Protein AF-A0A0L8HWZ7-F1 (afdb_monomer_lite)

Foldseek 3Di:
DDDDDDPPPPPPPPDDPDPDDPPCVVVVVVLVVVLVVVLVVVLVVLLVVVVCVLVVVPPDDDPVVVVVLVVQLVCLQVDQPDVLCNQWAWDDLVRQLQLQLVVQVVVQQQVQLVVCCVPVVDPPSGRDWDPVSSNLRSSLLVSLLSLCSNPVVRDDLQVSLVSQLVSNQVSQQSVQVSCVVVVRRGFAQVVDPCDDVRRDHPVCSVVSSVVSSCSSVPVSVVSRVDTDGDDDDPVNSVPPD

Sequence (241 aa):
MNTLLPTRNKFIYASSVKILCPGDDEVVEGVFGIVLFFEAFLMQVVVEMLEKVVVGRREVCSSWTKRIVDTRVKEDLKRPPIAGKPNLIPLSFSQRFYIYAIHGYVAEVTYTAIWDVVYHKNNKLHGITSIWCLFIYGICMLVLERLYFTLRFKISLLLRGFVYVLWIFLWEFSTGFVLRLFDACPWDYSMFKGNIMGLITMEYAPMWYIGGILTEKLVISFSRQLYWGPYLGKEGLVNTQ

Structure (mmCIF, N/CA/C/O backbone):
data_AF-A0A0L8HWZ7-F1
#
_entry.id   AF-A0A0L8HWZ7-F1
#
loop_
_atom_site.group_PDB
_atom_site.id
_atom_site.type_symbol
_atom_site.label_atom_id
_atom_site.label_alt_id
_atom_site.label_comp_id
_atom_site.label_asym_id
_atom_site.label_entity_id
_atom_site.label_seq_id
_atom_site.pdbx_PDB_ins_code
_atom_site.Cartn_x
_atom_site.Cartn_y
_atom_site.Cartn_z
_atom_site.occupancy
_atom_site.B_iso_or_equiv
_atom_site.auth_seq_id
_atom_site.auth_comp_id
_atom_site.auth_asym_id
_atom_site.auth_atom_id
_atom_site.pdbx_PDB_model_num
ATOM 1 N N . MET A 1 1 ? 33.875 17.753 -42.672 1.00 33.72 1 MET A N 1
ATOM 2 C CA . MET A 1 1 ? 34.468 17.102 -41.483 1.00 33.72 1 MET A CA 1
ATOM 3 C C . MET A 1 1 ? 33.692 17.608 -40.273 1.00 33.72 1 MET A C 1
ATOM 5 O O . MET A 1 1 ? 34.054 18.629 -39.714 1.00 33.72 1 MET A O 1
ATOM 9 N N . ASN A 1 2 ? 32.561 16.973 -39.952 1.00 27.81 2 ASN A N 1
ATOM 10 C CA . ASN A 1 2 ? 31.734 17.350 -38.803 1.00 27.81 2 ASN A C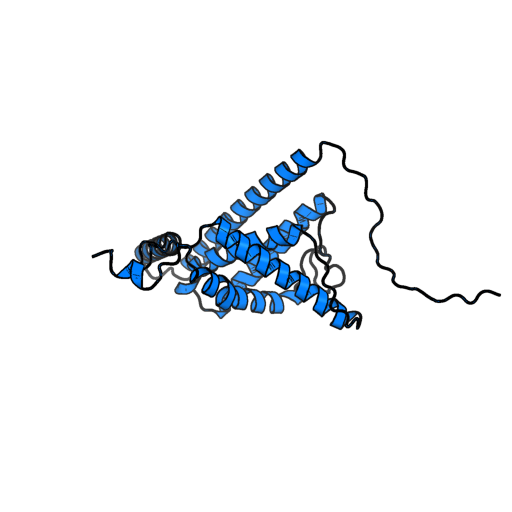A 1
ATOM 11 C C . ASN A 1 2 ? 31.926 16.296 -37.715 1.00 27.81 2 ASN A C 1
ATOM 13 O O . ASN A 1 2 ? 31.656 15.115 -37.928 1.00 27.81 2 ASN A O 1
ATOM 17 N N . THR A 1 3 ? 32.450 16.736 -36.579 1.00 32.94 3 THR A N 1
ATOM 18 C CA . THR A 1 3 ? 32.657 15.958 -35.362 1.00 32.94 3 THR A CA 1
ATOM 19 C C . THR A 1 3 ? 31.311 15.644 -34.710 1.00 32.94 3 THR A C 1
ATOM 21 O O . THR A 1 3 ? 30.571 16.528 -34.289 1.00 32.94 3 THR A O 1
ATOM 24 N N . LEU A 1 4 ? 30.993 14.351 -34.658 1.00 33.31 4 LEU A N 1
ATOM 25 C CA . LEU A 1 4 ? 29.848 13.775 -33.962 1.00 33.31 4 LEU A CA 1
ATOM 26 C C . LEU A 1 4 ? 30.074 13.840 -32.443 1.00 33.31 4 LEU A C 1
ATOM 28 O O . LEU A 1 4 ? 31.018 13.244 -31.928 1.00 33.31 4 LEU A O 1
ATOM 32 N N . LEU A 1 5 ? 29.184 14.521 -31.722 1.00 32.31 5 LEU A N 1
ATOM 33 C CA . LEU A 1 5 ? 28.976 14.309 -30.286 1.00 32.31 5 LEU A CA 1
ATOM 34 C C . LEU A 1 5 ? 28.210 12.988 -30.090 1.00 32.31 5 LEU A C 1
ATOM 36 O O . LEU A 1 5 ? 27.200 12.785 -30.767 1.00 32.31 5 LEU A O 1
ATOM 40 N N . PRO A 1 6 ? 28.600 12.094 -29.163 1.00 34.66 6 PRO A N 1
ATOM 41 C CA . PRO A 1 6 ? 27.797 10.924 -28.854 1.00 34.66 6 PRO A CA 1
ATOM 42 C C . PRO A 1 6 ? 26.741 11.289 -27.801 1.00 34.66 6 PRO A C 1
ATOM 44 O O . PRO A 1 6 ? 26.963 11.171 -26.598 1.00 34.66 6 PRO A O 1
ATOM 47 N N . THR A 1 7 ? 25.554 11.702 -28.241 1.00 34.47 7 THR A N 1
ATOM 48 C CA . THR A 1 7 ? 24.341 11.665 -27.413 1.00 34.47 7 THR A CA 1
ATOM 49 C C . THR A 1 7 ? 23.786 10.240 -27.410 1.00 34.47 7 THR A C 1
ATOM 51 O O . THR A 1 7 ? 23.017 9.840 -28.280 1.00 34.47 7 THR A O 1
ATOM 54 N N . ARG A 1 8 ? 24.164 9.435 -26.412 1.00 35.47 8 ARG A N 1
ATOM 55 C CA . ARG A 1 8 ? 23.479 8.168 -26.097 1.00 35.47 8 ARG A CA 1
ATOM 56 C C . ARG A 1 8 ? 22.712 8.288 -24.780 1.00 35.47 8 ARG A C 1
ATOM 58 O O . ARG A 1 8 ? 22.985 7.581 -23.823 1.00 35.47 8 ARG A O 1
ATOM 65 N N . ASN A 1 9 ? 21.693 9.145 -24.777 1.00 29.84 9 ASN A N 1
ATOM 66 C CA . ASN A 1 9 ? 20.525 8.950 -23.922 1.00 29.84 9 ASN A CA 1
ATOM 67 C C . ASN A 1 9 ? 19.493 8.174 -24.742 1.00 29.84 9 ASN A C 1
ATOM 69 O O . ASN A 1 9 ? 18.622 8.761 -25.379 1.00 29.84 9 ASN A O 1
ATOM 73 N N . LYS A 1 10 ? 19.609 6.842 -24.763 1.00 30.88 10 LYS A N 1
ATOM 74 C CA . LYS A 1 10 ? 18.486 5.990 -25.167 1.00 30.88 10 LYS A CA 1
ATOM 75 C C . LYS A 1 10 ? 17.486 5.977 -24.010 1.00 30.88 10 LYS A C 1
ATOM 77 O O . LYS A 1 10 ? 17.468 5.046 -23.217 1.00 30.88 10 LYS A O 1
ATOM 82 N N . PHE A 1 11 ? 16.671 7.024 -23.917 1.00 29.84 11 PHE A N 1
ATOM 83 C CA . PHE A 1 11 ? 15.351 6.884 -23.315 1.00 29.84 11 PHE A CA 1
ATOM 84 C C . PHE A 1 11 ? 14.542 6.030 -24.287 1.00 29.84 11 PHE A C 1
ATOM 86 O O . PHE A 1 11 ? 14.160 6.493 -25.361 1.00 29.84 11 PHE A O 1
ATOM 93 N N . ILE A 1 12 ? 14.365 4.754 -23.956 1.00 27.50 12 ILE A N 1
ATOM 94 C CA . ILE A 1 12 ? 13.433 3.880 -24.662 1.00 27.50 12 ILE A CA 1
ATOM 95 C C . ILE A 1 12 ? 12.034 4.312 -24.210 1.00 27.50 12 ILE A C 1
ATOM 97 O O . ILE A 1 12 ? 11.465 3.746 -23.288 1.00 27.50 12 ILE A O 1
ATOM 101 N N . TYR A 1 13 ? 11.504 5.367 -24.828 1.00 28.41 13 TYR A N 1
ATOM 102 C CA . TYR A 1 13 ? 10.061 5.496 -24.969 1.00 28.41 13 TYR A CA 1
ATOM 103 C C . TYR A 1 13 ? 9.672 4.551 -26.100 1.00 28.41 13 TYR A C 1
ATOM 105 O O . TYR A 1 13 ? 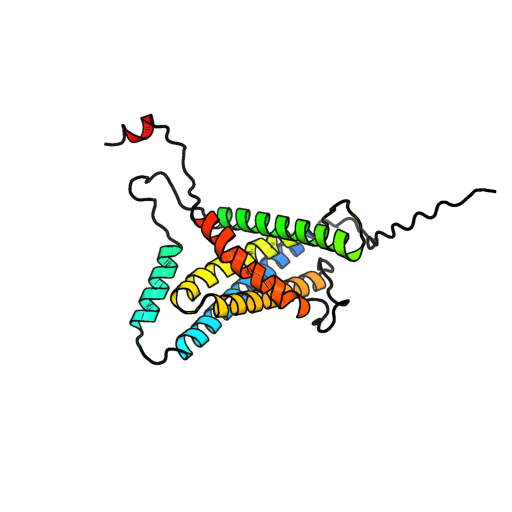10.080 4.745 -27.251 1.00 28.41 13 TYR A O 1
ATOM 113 N N . ALA A 1 14 ? 8.923 3.501 -25.766 1.00 27.75 14 ALA A N 1
ATOM 114 C CA . ALA A 1 14 ? 8.205 2.735 -26.766 1.00 27.75 14 ALA A CA 1
ATOM 115 C C . ALA A 1 14 ? 7.357 3.723 -27.577 1.00 27.75 14 ALA A C 1
ATOM 117 O O . ALA A 1 14 ? 6.534 4.477 -27.059 1.00 27.75 14 ALA A O 1
ATOM 118 N N . SER A 1 15 ? 7.675 3.787 -28.861 1.00 33.03 15 SER A N 1
ATOM 119 C CA . SER A 1 15 ? 6.979 4.596 -29.841 1.00 33.03 15 SER A CA 1
ATOM 120 C C . SER A 1 15 ? 5.661 3.904 -30.157 1.00 33.03 15 SER A C 1
ATOM 122 O O . SER A 1 15 ? 5.699 2.771 -30.619 1.00 33.03 15 SER A O 1
ATOM 124 N N . SER A 1 16 ? 4.541 4.576 -29.878 1.00 28.17 16 SER A N 1
ATOM 125 C CA . SER A 1 16 ? 3.301 4.605 -30.672 1.00 28.17 16 SER A CA 1
ATOM 126 C C . SER A 1 16 ? 2.153 5.148 -29.818 1.00 28.17 16 SER A C 1
ATOM 128 O O . SER A 1 16 ? 1.283 4.412 -29.368 1.00 28.17 16 SER A O 1
ATOM 130 N N . VAL A 1 17 ? 2.114 6.471 -29.641 1.00 34.50 17 VAL A N 1
ATOM 131 C CA . VAL A 1 17 ? 0.861 7.157 -29.306 1.00 34.50 17 VAL A CA 1
ATOM 132 C C . VAL A 1 17 ? -0.031 7.057 -30.543 1.00 34.50 17 VAL A C 1
ATOM 134 O O . VAL A 1 17 ? 0.118 7.825 -31.494 1.00 34.50 17 VAL A O 1
ATOM 137 N N . LYS A 1 18 ? -0.926 6.068 -30.566 1.00 30.03 18 LYS A N 1
ATOM 138 C CA . LYS A 1 18 ? -2.152 6.178 -31.356 1.00 30.03 18 LYS A CA 1
ATOM 139 C C . LYS A 1 18 ? -3.086 7.085 -30.566 1.00 30.03 18 LYS A C 1
ATOM 141 O O . LYS A 1 18 ? -3.391 6.816 -29.412 1.00 30.03 18 LYS A O 1
ATOM 146 N N . ILE A 1 19 ? -3.466 8.191 -31.190 1.00 38.22 19 ILE A N 1
ATOM 147 C CA . ILE A 1 19 ? -4.511 9.096 -30.717 1.00 38.22 19 ILE A CA 1
ATOM 148 C C . ILE A 1 19 ? -5.778 8.250 -30.510 1.00 38.22 19 ILE A C 1
ATOM 150 O O . ILE A 1 19 ? -6.226 7.606 -31.460 1.00 38.22 19 ILE A O 1
ATOM 154 N N . LEU A 1 20 ? -6.274 8.201 -29.268 1.00 37.91 20 LEU A N 1
ATOM 155 C CA . LEU A 1 20 ? -7.454 7.435 -28.856 1.00 37.91 20 LEU A CA 1
ATOM 156 C C . LEU A 1 20 ? -8.683 7.805 -29.701 1.00 37.91 20 LEU A C 1
ATOM 158 O O . LEU A 1 20 ? -8.942 8.980 -29.978 1.00 37.91 20 LEU A O 1
ATOM 162 N N . CYS A 1 21 ? -9.448 6.781 -30.076 1.00 35.28 21 CYS A N 1
ATOM 163 C CA . CYS A 1 21 ? -10.791 6.921 -30.625 1.00 35.28 21 CYS A CA 1
ATOM 164 C C . CYS A 1 21 ? -11.791 7.177 -29.476 1.00 35.28 21 CYS A C 1
ATOM 166 O O . CYS A 1 21 ? -11.554 6.739 -28.352 1.00 35.28 21 CYS A O 1
ATOM 168 N N . PRO A 1 22 ? -12.933 7.843 -29.728 1.00 37.72 22 PRO A N 1
ATOM 169 C CA . PRO A 1 22 ? -13.944 8.157 -28.712 1.00 37.72 22 PRO A CA 1
ATOM 170 C C . PRO A 1 22 ? -14.795 6.922 -28.345 1.00 37.72 22 PRO A C 1
ATOM 172 O O . PRO A 1 22 ? -16.001 6.892 -28.573 1.00 37.72 22 PRO A O 1
ATOM 175 N N . GLY A 1 23 ? -14.140 5.879 -27.831 1.00 45.28 23 GLY A N 1
ATOM 176 C CA . GLY A 1 23 ? -14.738 4.622 -27.363 1.00 45.28 23 GLY A CA 1
ATOM 177 C C . GLY A 1 23 ? -13.918 3.899 -26.284 1.00 45.28 23 GLY A C 1
ATOM 178 O O . GLY A 1 23 ? -14.369 2.890 -25.754 1.00 45.28 23 GLY A O 1
ATOM 179 N N . ASP A 1 24 ? -12.737 4.414 -25.929 1.00 48.41 24 ASP A N 1
ATOM 180 C CA . ASP A 1 24 ? -11.847 3.804 -24.935 1.00 48.41 24 ASP A CA 1
ATOM 181 C C . ASP A 1 24 ? -12.230 4.170 -23.484 1.00 48.41 24 ASP A C 1
ATOM 183 O O . ASP A 1 24 ? -11.865 3.451 -22.556 1.00 48.41 24 ASP A O 1
ATOM 187 N N . ASP A 1 25 ? -13.025 5.226 -23.272 1.00 50.12 25 ASP A N 1
ATOM 188 C CA . ASP A 1 25 ? -13.450 5.666 -21.933 1.00 50.12 25 ASP A CA 1
ATOM 189 C C . ASP A 1 25 ? -14.378 4.639 -21.246 1.00 50.12 25 ASP A C 1
ATOM 191 O O . ASP A 1 25 ? -14.232 4.372 -20.054 1.00 50.12 25 ASP A O 1
ATOM 195 N N . GLU A 1 26 ? -15.276 3.980 -21.995 1.00 51.53 26 GLU A N 1
ATOM 196 C CA . GLU A 1 26 ? -16.123 2.890 -21.470 1.00 51.53 26 GLU A CA 1
ATOM 197 C C . GLU A 1 26 ? -15.315 1.628 -21.148 1.00 51.53 26 GLU A C 1
ATOM 199 O O . GLU A 1 26 ? -15.621 0.914 -20.190 1.00 51.53 26 GLU A O 1
ATOM 204 N N . VAL A 1 27 ? -14.263 1.352 -21.925 1.00 50.59 27 VAL A N 1
ATOM 205 C CA . VAL A 1 27 ? -13.368 0.218 -21.671 1.00 50.59 27 VAL A CA 1
ATOM 206 C C . VAL A 1 27 ? -12.550 0.481 -20.413 1.00 50.59 27 VAL A C 1
ATOM 208 O O . VAL A 1 27 ? -12.452 -0.401 -19.567 1.00 50.59 27 VAL A O 1
ATOM 211 N N . VAL A 1 28 ? -12.021 1.693 -20.237 1.00 47.41 28 VAL A N 1
ATOM 212 C CA . VAL A 1 28 ? -11.256 2.073 -19.042 1.00 47.41 28 VAL A CA 1
ATOM 213 C C . VAL A 1 28 ? -12.127 2.029 -17.782 1.00 47.41 28 VAL A C 1
ATOM 215 O O . VAL A 1 28 ? -11.707 1.437 -16.787 1.00 47.41 28 VAL A O 1
ATOM 218 N N . GLU A 1 29 ? -13.352 2.560 -17.826 1.00 52.19 29 GLU A N 1
ATOM 219 C CA . GLU A 1 29 ? -14.323 2.476 -16.719 1.00 52.19 29 GLU A CA 1
ATOM 220 C C . GLU A 1 29 ? -14.737 1.022 -16.421 1.00 52.19 29 GLU A C 1
ATOM 222 O O . GLU A 1 29 ? -14.772 0.598 -15.262 1.00 52.19 29 GLU A O 1
ATOM 227 N N . GLY A 1 30 ? -14.988 0.212 -17.455 1.00 51.59 30 GLY A N 1
ATOM 228 C CA . GLY A 1 30 ? -15.331 -1.207 -17.311 1.00 51.59 30 GLY A CA 1
ATOM 229 C C . GLY A 1 30 ? -14.185 -2.044 -16.735 1.00 51.59 30 GLY A C 1
ATOM 230 O O . GLY A 1 30 ? -14.401 -2.888 -15.862 1.00 51.59 30 GLY A O 1
ATOM 231 N N . VAL A 1 31 ? -12.951 -1.772 -17.161 1.00 53.78 31 VAL A N 1
ATOM 232 C CA . VAL A 1 31 ? -11.734 -2.383 -16.614 1.00 53.78 31 VAL A CA 1
ATOM 233 C C . VAL A 1 31 ? -11.536 -1.962 -15.168 1.00 53.78 31 VAL A C 1
ATOM 235 O O . VAL A 1 31 ? -11.266 -2.818 -14.330 1.00 53.78 31 VAL A O 1
ATOM 238 N N . PHE A 1 32 ? -11.746 -0.687 -14.846 1.00 51.50 32 PHE A N 1
ATOM 239 C CA . PHE A 1 32 ? -11.676 -0.192 -13.476 1.00 51.50 32 PHE A CA 1
ATOM 240 C C . PHE A 1 32 ? -12.712 -0.882 -12.581 1.00 51.50 32 PHE A C 1
ATOM 242 O O . PHE A 1 32 ? -12.374 -1.348 -11.496 1.00 51.50 32 PHE A O 1
ATOM 249 N N . GLY A 1 33 ? -13.946 -1.058 -13.062 1.00 54.84 33 GLY A N 1
ATOM 250 C CA . GLY A 1 33 ? -14.991 -1.801 -12.356 1.00 54.84 33 GLY A CA 1
ATOM 251 C C . GLY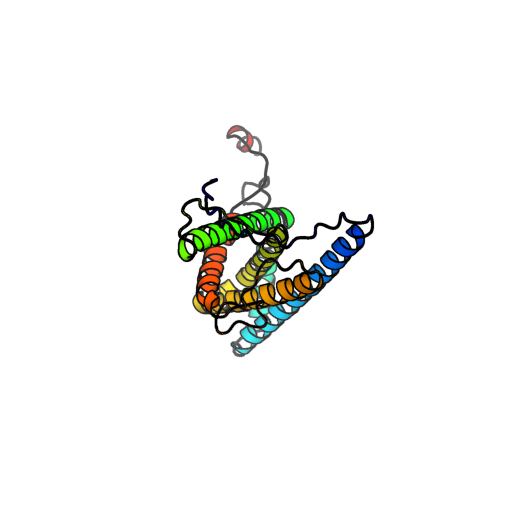 A 1 33 ? -14.646 -3.277 -12.125 1.00 54.84 33 GLY A C 1
ATOM 252 O O . GLY A 1 33 ? -14.831 -3.784 -11.018 1.00 54.84 33 GLY A O 1
ATOM 253 N N . ILE A 1 34 ? -14.106 -3.966 -13.136 1.00 57.97 34 ILE A N 1
ATOM 254 C CA . ILE A 1 34 ? -13.703 -5.380 -13.040 1.00 57.97 34 ILE A CA 1
ATOM 255 C C . ILE A 1 34 ? -12.507 -5.550 -12.104 1.00 57.97 34 ILE A C 1
ATOM 257 O O . ILE A 1 34 ? -12.509 -6.461 -11.276 1.00 57.97 34 ILE A O 1
ATOM 261 N N . VAL A 1 35 ? -11.512 -4.667 -12.208 1.00 51.66 35 VAL A N 1
ATOM 262 C CA . VAL A 1 35 ? -10.342 -4.635 -11.327 1.00 51.66 35 VAL A CA 1
ATOM 263 C C . VAL A 1 35 ? -10.798 -4.404 -9.895 1.00 51.66 35 VAL A C 1
ATOM 265 O O . VAL A 1 35 ? -10.555 -5.260 -9.057 1.00 51.66 35 VAL A O 1
ATOM 268 N N . LEU A 1 36 ? -11.579 -3.357 -9.623 1.00 55.59 36 LEU A N 1
ATOM 269 C CA . LEU A 1 36 ? -12.099 -3.077 -8.283 1.00 55.59 36 LEU A CA 1
ATOM 270 C C . LEU A 1 36 ? -12.950 -4.218 -7.714 1.00 55.59 36 LEU A C 1
ATOM 272 O O . LEU A 1 36 ? -12.864 -4.514 -6.522 1.00 55.59 36 LEU A O 1
ATOM 276 N N . PHE A 1 37 ? -13.772 -4.870 -8.541 1.00 60.06 37 PHE A N 1
ATOM 277 C CA . PHE A 1 37 ? -14.572 -6.019 -8.117 1.00 60.06 37 PHE A CA 1
ATOM 278 C C . PHE A 1 37 ? -13.693 -7.228 -7.782 1.00 60.06 37 PHE A C 1
ATOM 280 O O . PHE A 1 37 ? -13.855 -7.837 -6.723 1.00 60.06 37 PHE A O 1
ATOM 287 N N . PHE A 1 38 ? -12.745 -7.563 -8.657 1.00 52.91 38 PHE A N 1
ATOM 288 C CA . PHE A 1 38 ? -11.797 -8.654 -8.444 1.00 52.91 38 PHE A CA 1
ATOM 289 C C . PHE A 1 38 ? -10.895 -8.388 -7.234 1.00 52.91 38 PHE A C 1
ATOM 291 O O . PHE A 1 38 ? -10.630 -9.292 -6.447 1.00 52.91 38 PHE A O 1
ATOM 298 N N . GLU A 1 39 ? -10.493 -7.140 -7.028 1.00 57.22 39 GLU A N 1
ATOM 299 C CA . GLU A 1 39 ? -9.707 -6.673 -5.890 1.00 57.22 39 GLU A CA 1
ATOM 300 C C . GLU A 1 39 ? -10.501 -6.716 -4.578 1.00 57.22 39 GLU A C 1
ATOM 302 O O . GLU A 1 39 ? -9.983 -7.172 -3.556 1.00 57.22 39 GLU A O 1
ATOM 307 N N . ALA A 1 40 ? -11.779 -6.321 -4.596 1.00 57.03 40 ALA A N 1
ATOM 308 C CA . ALA A 1 40 ? -12.683 -6.475 -3.457 1.00 57.03 40 ALA A CA 1
ATOM 309 C C . ALA A 1 40 ? -12.929 -7.957 -3.128 1.00 57.03 40 ALA A C 1
ATOM 311 O O . ALA A 1 40 ? -12.960 -8.342 -1.957 1.00 57.03 40 ALA A O 1
ATOM 312 N N . PHE A 1 41 ? -13.045 -8.807 -4.150 1.00 66.69 41 PHE A N 1
ATOM 313 C CA . PHE A 1 41 ? -13.156 -10.252 -3.985 1.00 66.69 41 PHE A CA 1
ATOM 314 C C . PHE A 1 41 ? -11.870 -10.863 -3.409 1.00 66.69 41 PHE A C 1
ATOM 316 O O . PHE A 1 41 ? -11.926 -11.612 -2.436 1.00 66.69 41 PHE A O 1
ATOM 323 N N . LEU A 1 42 ? -10.698 -10.494 -3.931 1.00 59.56 42 LEU A N 1
ATOM 324 C CA . LEU A 1 42 ? -9.393 -10.880 -3.385 1.00 59.56 42 LEU A CA 1
ATOM 325 C C . LEU A 1 42 ? -9.250 -10.452 -1.926 1.00 59.56 42 LEU A C 1
ATOM 327 O O . LEU A 1 42 ? -8.796 -11.238 -1.095 1.00 59.56 42 LEU A O 1
ATOM 331 N N . MET A 1 43 ? -9.687 -9.238 -1.592 1.00 60.78 43 MET A N 1
ATOM 332 C CA . MET A 1 43 ? -9.720 -8.755 -0.217 1.00 60.78 43 MET A CA 1
ATOM 333 C C . MET A 1 43 ? -10.599 -9.652 0.666 1.00 60.78 43 MET A C 1
ATOM 335 O O . MET A 1 43 ? -10.160 -10.057 1.743 1.00 60.78 43 MET A O 1
ATOM 339 N N . GLN A 1 44 ? -11.812 -9.988 0.216 1.00 61.97 44 GLN A N 1
ATOM 340 C CA . GLN A 1 44 ? -12.724 -10.892 0.923 1.00 61.97 44 GLN A CA 1
ATOM 341 C C . GLN A 1 44 ? -12.054 -12.252 1.175 1.00 61.97 44 GLN A C 1
ATOM 343 O O . GLN A 1 44 ? -12.019 -12.727 2.310 1.00 61.97 44 GLN A O 1
ATOM 348 N N . VAL A 1 45 ? -11.443 -12.834 0.140 1.00 65.12 45 VAL A N 1
ATOM 349 C CA . VAL A 1 45 ? -10.752 -14.129 0.205 1.00 65.12 45 VAL A CA 1
ATOM 350 C C . VAL A 1 45 ? -9.563 -14.083 1.162 1.00 65.12 45 VAL A C 1
ATOM 352 O O . VAL A 1 45 ? -9.413 -14.979 1.992 1.00 65.12 45 VAL A O 1
ATOM 355 N N . VAL A 1 46 ? -8.728 -13.043 1.098 1.00 62.56 46 VAL A N 1
ATOM 356 C CA . VAL A 1 46 ? -7.557 -12.893 1.976 1.00 62.56 46 VAL A CA 1
ATOM 357 C C . VAL A 1 46 ? -7.988 -12.711 3.424 1.00 62.56 46 VAL A C 1
ATOM 359 O O . VAL A 1 46 ? -7.425 -13.352 4.312 1.00 62.56 46 VAL A O 1
ATOM 362 N N . VAL A 1 47 ? -9.005 -11.886 3.681 1.00 62.91 47 VAL A N 1
ATOM 363 C CA . VAL A 1 47 ? -9.552 -11.704 5.030 1.00 62.91 47 VAL A CA 1
ATOM 364 C C . VAL A 1 47 ? -10.116 -13.022 5.557 1.00 62.91 47 VAL A C 1
ATOM 366 O O . VAL A 1 47 ? -9.772 -13.411 6.671 1.00 62.91 47 VAL A O 1
ATOM 369 N N . GLU A 1 48 ? -10.895 -13.760 4.765 1.00 66.94 48 GLU A N 1
ATOM 370 C CA . GLU A 1 48 ? -11.425 -15.070 5.159 1.00 66.94 48 GLU A CA 1
ATOM 371 C C . GLU A 1 48 ? -10.327 -16.112 5.394 1.00 66.94 48 GLU A C 1
ATOM 373 O O . GLU A 1 48 ? -10.385 -16.870 6.366 1.00 66.94 48 GLU A O 1
ATOM 378 N N . MET A 1 49 ? -9.307 -16.154 4.535 1.00 66.50 49 MET A N 1
ATOM 379 C CA . MET A 1 49 ? -8.168 -17.058 4.681 1.00 66.50 49 MET A CA 1
ATOM 380 C C . MET A 1 49 ? -7.396 -16.742 5.962 1.00 66.50 49 MET A C 1
ATOM 382 O O . MET A 1 49 ? -7.100 -17.644 6.746 1.00 66.50 49 MET A O 1
ATOM 386 N N . LEU A 1 50 ? -7.116 -15.464 6.221 1.00 64.75 50 LEU A N 1
ATOM 387 C CA . LEU A 1 50 ? -6.442 -15.028 7.441 1.00 64.75 50 LEU A CA 1
ATOM 388 C C . LEU A 1 50 ? -7.296 -15.282 8.675 1.00 64.75 50 LEU A C 1
ATOM 390 O O . LEU A 1 50 ? -6.764 -15.698 9.702 1.00 64.75 50 LEU A O 1
ATOM 394 N N . GLU A 1 51 ? -8.611 -15.093 8.593 1.00 66.31 51 GLU A N 1
ATOM 395 C CA . GLU A 1 51 ? -9.508 -15.491 9.668 1.00 66.31 51 GLU A CA 1
ATOM 396 C C . GLU A 1 51 ? -9.407 -16.984 9.953 1.00 66.31 51 GLU A C 1
ATOM 398 O O . GLU A 1 51 ? -9.246 -17.351 11.113 1.00 66.31 51 GLU A O 1
ATOM 403 N N . LYS A 1 52 ? -9.443 -17.840 8.929 1.00 66.19 52 LYS A N 1
ATOM 404 C CA . LYS A 1 52 ? -9.335 -19.298 9.088 1.00 66.19 52 LYS A CA 1
ATOM 405 C C . LYS A 1 52 ? -7.973 -19.716 9.644 1.00 66.19 52 LYS A C 1
ATOM 407 O O . LYS A 1 52 ? -7.932 -20.523 10.564 1.00 66.19 52 LYS A O 1
ATOM 412 N N . VAL A 1 53 ? -6.871 -19.128 9.174 1.00 65.44 53 VAL A N 1
ATOM 413 C CA . VAL A 1 53 ? -5.509 -19.415 9.669 1.00 65.44 53 VAL A CA 1
ATOM 414 C C . VAL A 1 53 ? -5.328 -18.950 11.115 1.00 65.44 53 VAL A C 1
ATOM 416 O O . VAL A 1 53 ? -4.764 -19.665 11.944 1.00 65.44 53 VAL A O 1
ATOM 419 N N . VAL A 1 54 ? -5.820 -17.755 11.449 1.00 61.22 54 VAL A N 1
ATOM 420 C CA . VAL A 1 54 ? -5.699 -17.204 12.803 1.00 61.22 54 VAL A CA 1
ATOM 421 C C . VAL A 1 54 ? -6.638 -17.911 13.787 1.00 61.22 54 VAL A C 1
ATOM 423 O O . VAL A 1 54 ? -6.253 -18.116 14.939 1.00 61.22 54 VAL A O 1
ATOM 426 N N . VAL A 1 55 ? -7.840 -18.303 13.353 1.00 57.41 55 VAL A N 1
ATOM 427 C CA . VAL A 1 55 ? -8.783 -19.107 14.152 1.00 57.41 55 VAL A CA 1
ATOM 428 C C . VAL A 1 55 ? -8.274 -20.542 14.309 1.00 57.41 55 VAL A C 1
ATOM 430 O O . VAL A 1 55 ? -8.320 -21.063 15.417 1.00 57.41 55 VAL A O 1
ATOM 433 N N . GLY A 1 56 ? -7.693 -21.141 13.266 1.00 53.91 56 GLY A N 1
ATOM 434 C CA . GLY A 1 56 ? -7.114 -22.490 13.305 1.00 53.91 56 GLY A CA 1
ATOM 435 C C . GLY A 1 56 ? -5.907 -22.617 14.241 1.00 53.91 56 GLY A C 1
ATOM 436 O O . GLY A 1 56 ? -5.687 -23.668 14.828 1.00 53.91 56 GLY A O 1
ATOM 437 N N . ARG A 1 57 ? -5.162 -21.527 14.484 1.00 55.19 57 ARG A N 1
ATOM 438 C CA . ARG A 1 57 ? -4.097 -21.491 15.507 1.00 55.19 57 ARG A CA 1
ATOM 439 C C . ARG A 1 57 ? -4.640 -21.351 16.943 1.00 55.19 57 ARG A C 1
ATOM 441 O 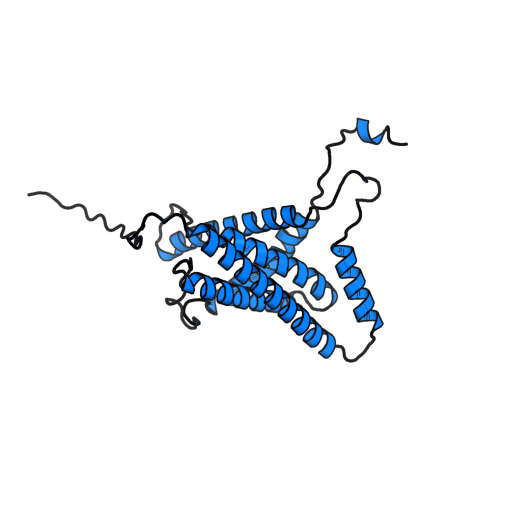O . ARG A 1 57 ? -3.864 -21.358 17.895 1.00 55.19 57 ARG A O 1
ATOM 448 N N . ARG A 1 58 ? -5.956 -21.176 17.109 1.00 49.84 58 ARG A N 1
ATOM 449 C CA . ARG A 1 58 ? -6.631 -20.871 18.379 1.00 49.84 58 ARG A CA 1
ATOM 450 C C . ARG A 1 58 ? -7.841 -21.790 18.608 1.00 49.84 58 ARG A C 1
ATOM 452 O O . ARG A 1 58 ? -8.868 -21.335 19.101 1.00 49.84 58 ARG A O 1
ATOM 459 N N . GLU A 1 59 ? -7.711 -23.087 18.311 1.00 52.28 59 GLU A N 1
ATOM 460 C CA . GLU A 1 59 ? -8.710 -24.099 18.711 1.00 52.28 59 GLU A CA 1
ATOM 461 C C . GLU A 1 59 ? -8.844 -24.266 20.238 1.00 52.28 59 GLU A C 1
ATOM 463 O O . GLU A 1 59 ? -9.720 -24.977 20.721 1.00 52.28 59 GLU A O 1
ATOM 468 N N . VAL A 1 60 ? -8.074 -23.517 21.029 1.00 50.75 60 VAL A N 1
ATOM 469 C CA . VAL A 1 60 ? -8.357 -23.308 22.448 1.00 50.75 60 VAL A CA 1
ATOM 470 C C . VAL A 1 60 ? -8.864 -21.874 22.658 1.00 50.75 60 VAL A C 1
ATOM 472 O O . VAL A 1 60 ? -8.097 -20.913 22.679 1.00 50.75 60 VAL A O 1
ATOM 475 N N . CYS A 1 61 ? -10.181 -21.775 22.870 1.00 45.97 61 CYS A N 1
ATOM 476 C CA . CYS A 1 61 ? -10.935 -20.669 23.484 1.00 45.97 61 CYS A CA 1
ATOM 477 C C . CYS A 1 61 ? -11.712 -19.675 22.574 1.00 45.97 61 CYS A C 1
ATOM 479 O O . CYS A 1 61 ? -11.309 -18.542 22.294 1.00 45.97 61 CYS A O 1
ATOM 481 N N . SER A 1 62 ? -12.959 -20.100 22.318 1.00 57.72 62 SER A N 1
ATOM 482 C CA . SER A 1 62 ? -14.222 -19.349 22.449 1.00 57.72 62 SER A CA 1
ATOM 483 C C . SER A 1 62 ? -14.668 -18.387 21.325 1.00 57.72 62 SER A C 1
ATOM 485 O O . SER A 1 62 ? -14.043 -17.374 21.003 1.00 57.72 62 SER A O 1
ATOM 487 N N . SER A 1 63 ? -15.876 -18.677 20.816 1.00 56.28 63 SER A N 1
ATOM 488 C CA . SER A 1 63 ? -16.723 -17.849 19.936 1.00 56.28 63 SER A CA 1
ATOM 489 C C . SER A 1 63 ? -16.871 -16.392 20.411 1.00 56.28 63 SER A C 1
ATOM 491 O O . SER A 1 63 ? -16.980 -15.472 19.594 1.00 56.28 63 SER A O 1
ATOM 493 N N . TRP A 1 64 ? -16.776 -16.147 21.723 1.00 50.31 64 TRP A N 1
ATOM 494 C CA . TRP A 1 64 ? -16.808 -14.800 22.293 1.00 50.31 64 TRP A CA 1
ATOM 495 C C . TRP A 1 64 ? -15.608 -13.962 21.869 1.00 50.31 64 TRP A C 1
ATOM 497 O O . TRP A 1 64 ? -15.773 -12.792 21.538 1.00 50.31 64 TRP A O 1
ATOM 507 N N . THR A 1 65 ? -14.416 -14.557 21.789 1.00 56.44 65 THR A N 1
ATOM 508 C CA . THR A 1 65 ? -13.200 -13.852 21.366 1.00 56.44 65 THR A CA 1
ATOM 509 C C . THR A 1 65 ? -13.317 -13.387 19.917 1.00 56.44 65 THR A C 1
ATOM 511 O O . THR A 1 65 ? -12.948 -12.258 19.596 1.00 56.44 65 THR A O 1
ATOM 514 N N . LYS A 1 66 ? -13.884 -14.231 19.039 1.00 59.34 66 LYS A N 1
ATOM 515 C CA . LYS A 1 66 ? -14.113 -13.881 17.630 1.00 59.34 66 LYS A CA 1
ATOM 516 C C . LYS A 1 66 ? -15.131 -12.745 17.507 1.00 59.34 66 LYS A C 1
ATOM 518 O O . LYS A 1 66 ? -14.853 -11.769 16.814 1.00 59.34 66 LYS A O 1
ATOM 523 N N . ARG A 1 67 ? -16.249 -12.836 18.240 1.00 61.12 67 ARG A N 1
ATOM 524 C CA . ARG A 1 67 ? -17.277 -11.785 18.283 1.00 61.12 67 ARG A CA 1
ATOM 525 C C . ARG A 1 67 ? -16.689 -10.460 18.770 1.00 61.12 67 ARG A C 1
ATOM 527 O O . ARG A 1 67 ? -16.799 -9.476 18.061 1.00 61.12 67 ARG A O 1
ATOM 534 N N . ILE A 1 68 ? -15.986 -10.448 19.904 1.00 58.84 68 ILE A N 1
ATOM 535 C CA . ILE A 1 68 ? -15.388 -9.235 20.492 1.00 58.84 68 ILE A CA 1
ATOM 536 C C . ILE A 1 68 ? -14.398 -8.559 19.537 1.00 58.84 68 ILE A C 1
ATOM 538 O O . ILE A 1 68 ? -14.374 -7.331 19.450 1.00 58.84 68 ILE A O 1
ATOM 542 N N . VAL A 1 69 ? -13.573 -9.331 18.823 1.00 59.06 69 VAL A N 1
ATOM 543 C CA . VAL A 1 69 ? -12.610 -8.746 17.882 1.00 59.06 69 VAL A CA 1
ATOM 544 C C . VAL A 1 69 ? -13.310 -8.169 16.654 1.00 59.06 69 VAL A C 1
ATOM 546 O O . VAL A 1 69 ? -12.961 -7.066 16.250 1.00 59.06 69 VAL A O 1
ATOM 549 N N . ASP A 1 70 ? -14.306 -8.855 16.092 1.00 64.81 70 ASP A N 1
ATOM 550 C CA . ASP A 1 70 ? -15.058 -8.330 14.945 1.00 64.81 70 ASP A CA 1
ATOM 551 C C . ASP A 1 70 ? -15.855 -7.066 15.317 1.00 64.81 70 A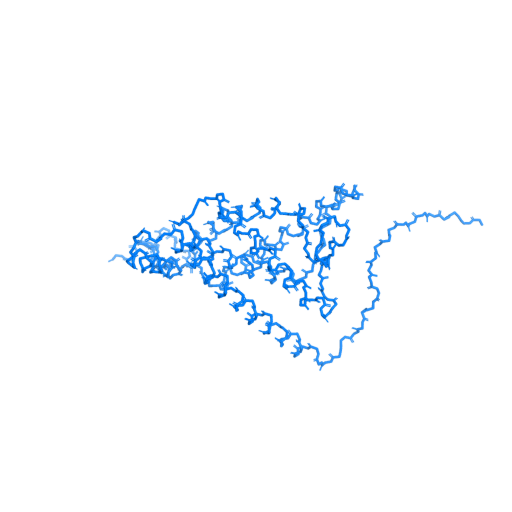SP A C 1
ATOM 553 O O . ASP A 1 70 ? -15.833 -6.073 14.584 1.00 64.81 70 ASP A O 1
ATOM 557 N N . THR A 1 71 ? -16.464 -7.037 16.512 1.00 59.97 71 THR A N 1
ATOM 558 C CA . THR A 1 71 ? -17.108 -5.823 17.038 1.00 59.97 71 THR A CA 1
ATOM 559 C C . THR A 1 71 ? -16.097 -4.686 17.177 1.00 59.97 71 THR A C 1
ATOM 561 O O . THR A 1 71 ? -16.350 -3.589 16.689 1.00 59.97 71 THR A O 1
ATOM 564 N N . ARG A 1 72 ? -14.910 -4.956 17.738 1.00 60.00 72 ARG A N 1
ATOM 565 C CA . ARG A 1 72 ? -13.857 -3.946 17.924 1.00 60.00 72 ARG A CA 1
ATOM 566 C C . ARG A 1 72 ? -13.304 -3.420 16.599 1.00 60.00 72 ARG A C 1
ATOM 568 O O . ARG A 1 72 ? -13.074 -2.224 16.487 1.00 60.00 72 ARG A O 1
ATOM 575 N N . VAL A 1 73 ? -13.132 -4.269 15.580 1.00 61.78 73 VAL A N 1
ATOM 576 C CA . VAL A 1 73 ? -12.721 -3.827 14.233 1.00 61.78 73 VAL A CA 1
ATOM 577 C C . VAL A 1 73 ? -13.789 -2.924 13.618 1.00 61.78 73 VAL A C 1
ATOM 579 O O . VAL A 1 73 ? -13.465 -1.850 13.109 1.00 61.78 73 VAL A O 1
ATOM 582 N N . LYS A 1 74 ? -15.067 -3.314 13.698 1.00 64.38 74 LYS A N 1
ATOM 583 C CA . LYS A 1 74 ? -16.186 -2.494 13.206 1.00 64.38 74 LYS A CA 1
ATOM 584 C C . LYS A 1 74 ? -16.288 -1.158 13.948 1.00 64.38 74 LYS A C 1
ATOM 586 O O . LYS A 1 74 ? -16.526 -0.139 13.303 1.00 64.38 74 LYS A O 1
ATOM 591 N N . GLU A 1 75 ? -16.050 -1.137 15.256 1.00 61.78 75 GLU A N 1
ATOM 592 C CA . GLU A 1 75 ? -15.999 0.083 16.075 1.00 61.78 75 GLU A CA 1
ATOM 593 C C . GLU A 1 75 ? -14.784 0.964 15.744 1.00 61.78 75 GLU A C 1
ATOM 595 O O . GLU A 1 75 ? -14.931 2.168 15.537 1.00 61.78 75 GLU A O 1
ATOM 600 N N . ASP A 1 76 ? -13.595 0.374 15.592 1.00 61.53 76 ASP A N 1
ATOM 601 C CA . ASP A 1 76 ? -12.369 1.075 15.187 1.00 61.53 76 ASP A CA 1
ATOM 602 C C . ASP A 1 76 ? -12.488 1.712 13.796 1.00 61.53 76 ASP A C 1
ATOM 604 O O . ASP A 1 76 ? -11.752 2.652 13.479 1.00 61.53 76 ASP A O 1
ATOM 608 N N . LEU A 1 77 ? -13.377 1.196 12.950 1.00 63.41 77 LEU A N 1
ATOM 609 C CA . LEU A 1 77 ? -13.696 1.754 11.638 1.00 63.41 77 LEU A CA 1
ATOM 610 C C . LEU A 1 77 ? -14.798 2.816 11.696 1.00 63.41 77 LEU A C 1
ATOM 612 O O . LEU A 1 77 ? -14.760 3.753 10.904 1.00 63.41 77 LEU A O 1
ATOM 616 N N . LYS A 1 78 ? -15.745 2.694 12.634 1.00 65.19 78 LYS A N 1
ATOM 617 C CA . LYS A 1 78 ? -16.879 3.613 12.845 1.00 65.19 78 LYS A CA 1
ATOM 618 C C . LYS A 1 78 ? -16.602 4.708 13.883 1.00 65.19 78 LYS A C 1
ATOM 620 O O . LYS A 1 78 ? -17.546 5.222 14.472 1.00 65.19 78 LYS A O 1
ATOM 625 N N . ARG A 1 79 ? -15.327 5.030 14.136 1.00 64.88 79 ARG A N 1
ATOM 626 C CA . ARG A 1 79 ? -14.885 5.847 15.279 1.00 64.88 79 ARG A CA 1
ATOM 627 C C . ARG A 1 79 ? -15.838 6.996 15.637 1.00 64.88 79 ARG A C 1
ATOM 629 O O . ARG A 1 79 ? -16.151 7.800 14.760 1.00 64.88 79 ARG A O 1
ATOM 636 N N . PRO A 1 80 ? -16.251 7.113 16.910 1.00 62.47 80 PRO A N 1
ATOM 637 C CA . PRO A 1 80 ? -17.028 8.259 17.347 1.00 62.47 80 PRO A CA 1
ATOM 638 C C . PRO A 1 80 ? -16.162 9.536 17.355 1.00 62.47 80 PRO A C 1
ATOM 640 O O . PRO A 1 80 ? -14.929 9.443 17.404 1.00 62.47 80 PRO A O 1
ATOM 643 N N . PRO A 1 81 ? -16.787 10.727 17.325 1.00 64.25 81 PRO A N 1
ATOM 644 C CA . PRO A 1 81 ? -16.102 11.999 17.550 1.00 64.25 81 PRO A CA 1
ATOM 645 C C . PRO A 1 81 ? -15.299 11.992 18.858 1.00 64.25 81 PRO A C 1
ATOM 647 O O . PRO A 1 81 ? -15.641 11.284 19.809 1.00 64.25 81 PRO A O 1
ATOM 650 N N . ILE A 1 82 ? -14.233 12.794 18.925 1.00 67.88 82 ILE A N 1
ATOM 651 C CA . ILE A 1 82 ? -13.414 12.915 20.141 1.00 67.88 82 ILE A CA 1
ATOM 652 C C . ILE A 1 82 ? -14.292 13.431 21.292 1.00 67.88 82 ILE A C 1
ATOM 654 O O . ILE A 1 82 ? -14.988 14.437 21.144 1.00 67.88 82 ILE A O 1
ATOM 658 N N . ALA A 1 83 ? -14.231 12.772 22.455 1.00 62.81 83 ALA A N 1
ATOM 659 C CA . ALA A 1 83 ? -14.937 13.211 23.658 1.00 62.81 83 ALA A CA 1
ATOM 660 C C . ALA A 1 83 ? -14.560 14.666 24.004 1.00 62.81 83 ALA A C 1
ATOM 662 O O . ALA A 1 83 ? -13.382 14.995 24.134 1.00 62.81 83 ALA A O 1
ATOM 663 N N . GLY A 1 84 ? -15.561 15.547 24.101 1.00 63.12 84 GLY A N 1
ATOM 664 C CA . GLY A 1 84 ? -15.370 16.988 24.319 1.00 63.12 84 GLY A CA 1
ATOM 665 C C . GLY A 1 84 ? -15.082 17.818 23.057 1.00 63.12 84 GLY A C 1
ATOM 666 O O . GLY A 1 84 ? -14.929 19.032 23.159 1.00 63.12 84 GLY A O 1
ATOM 667 N N . LYS A 1 85 ? -15.022 17.204 21.865 1.00 67.62 85 LYS A N 1
ATOM 668 C CA . LYS A 1 85 ? -14.880 17.894 20.568 1.00 67.62 85 LYS A CA 1
ATOM 669 C C . LYS A 1 85 ? -15.808 17.271 19.507 1.00 67.62 85 LYS A C 1
ATOM 671 O O . LYS A 1 85 ? -15.318 16.660 18.556 1.00 67.62 85 LYS A O 1
ATOM 676 N N . PRO A 1 86 ? -17.141 17.436 19.629 1.00 65.56 86 PRO A N 1
ATOM 677 C CA . PRO A 1 86 ? -18.116 16.809 18.726 1.00 65.56 86 PRO A CA 1
ATOM 678 C C . PRO A 1 86 ? -17.996 17.279 17.266 1.00 65.56 86 PRO A C 1
ATOM 680 O O . PRO A 1 86 ? -18.392 16.560 16.357 1.00 65.56 86 PRO A O 1
ATOM 683 N N . ASN A 1 87 ? -17.399 18.454 17.039 1.00 70.69 87 ASN A N 1
ATOM 684 C CA . ASN A 1 87 ? -17.189 19.033 15.709 1.00 70.69 87 ASN A CA 1
ATOM 685 C C . ASN A 1 87 ? -16.017 18.402 14.933 1.00 70.69 87 ASN A C 1
ATOM 687 O O . ASN A 1 87 ? -15.841 18.700 13.754 1.00 70.69 87 ASN A O 1
ATOM 691 N N . LEU A 1 88 ? -15.196 17.564 15.582 1.00 74.81 88 LEU A N 1
ATOM 692 C CA . LEU A 1 88 ? -14.102 16.839 14.937 1.00 74.81 88 LEU A CA 1
ATOM 693 C C . LEU A 1 88 ? -14.583 15.457 14.494 1.00 74.81 88 LEU A C 1
ATOM 695 O O . LEU A 1 88 ? -14.790 14.554 15.307 1.00 74.81 88 LEU A O 1
ATOM 699 N N . ILE A 1 89 ? -14.715 15.294 13.184 1.00 79.06 89 ILE A N 1
ATOM 700 C CA . ILE A 1 89 ? -15.196 14.083 12.523 1.00 79.06 89 ILE A CA 1
ATOM 701 C C . ILE A 1 89 ? -13.976 13.280 12.046 1.00 79.06 89 ILE A C 1
ATOM 703 O O . ILE A 1 89 ? -13.030 13.864 11.515 1.00 79.06 89 ILE A O 1
ATOM 707 N N . PRO A 1 90 ? -13.929 11.951 12.235 1.00 80.00 90 PRO A N 1
ATOM 708 C CA . PRO A 1 90 ? -12.844 11.142 11.684 1.00 80.00 90 PRO A CA 1
ATOM 709 C C . PRO A 1 90 ? -12.819 11.216 10.152 1.00 80.00 90 PRO A C 1
ATOM 711 O O . PRO A 1 90 ? -13.854 11.399 9.511 1.00 80.00 90 PRO A O 1
ATOM 714 N N . LEU A 1 91 ? -11.640 11.013 9.557 1.00 83.31 91 LEU A N 1
ATOM 715 C CA . LEU A 1 91 ? -11.516 10.995 8.100 1.00 83.31 91 LEU A CA 1
ATOM 716 C C . LEU A 1 91 ? -12.424 9.941 7.454 1.00 83.31 91 LEU A C 1
ATOM 718 O O . LEU A 1 91 ? -12.461 8.774 7.868 1.00 83.31 91 LEU A O 1
ATOM 722 N N . SER A 1 92 ? -13.103 10.352 6.384 1.00 84.75 92 SER A N 1
ATOM 723 C CA . SER A 1 92 ? -13.924 9.467 5.565 1.00 84.75 92 SER A CA 1
ATOM 724 C C . SER A 1 92 ? -13.069 8.423 4.836 1.00 84.75 92 SER A C 1
ATOM 726 O O . SER A 1 92 ? -11.835 8.467 4.818 1.00 84.75 92 SER A O 1
ATOM 728 N N . PHE A 1 93 ? -13.725 7.434 4.229 1.00 83.69 93 PHE A N 1
ATOM 729 C CA . PHE A 1 93 ? -13.043 6.444 3.393 1.00 83.69 93 PHE A CA 1
ATOM 730 C C . PHE A 1 93 ? -12.289 7.103 2.226 1.00 83.69 93 PHE A C 1
ATOM 732 O O . PHE A 1 93 ? -11.100 6.850 2.058 1.00 83.69 93 PHE A O 1
ATOM 739 N N . SER A 1 94 ? -12.937 8.013 1.495 1.00 84.00 94 SER A N 1
ATOM 740 C CA . SER A 1 94 ? -12.339 8.699 0.342 1.00 84.00 94 SER A CA 1
ATOM 741 C C . SER A 1 94 ? -11.169 9.604 0.734 1.00 84.00 94 SER A C 1
ATOM 743 O O . SER A 1 94 ? -10.171 9.667 0.026 1.00 84.00 94 SER A O 1
ATOM 745 N N . GLN A 1 95 ? -11.247 10.266 1.893 1.00 87.50 95 GLN A N 1
ATOM 746 C CA . GLN A 1 95 ? -10.141 11.087 2.399 1.00 87.50 95 GLN A CA 1
ATOM 747 C C . GLN A 1 95 ? -8.921 10.236 2.767 1.00 87.50 95 GLN A C 1
ATOM 749 O O . GLN A 1 95 ? -7.792 10.610 2.459 1.00 87.50 95 GLN A O 1
ATOM 754 N N . ARG A 1 96 ? -9.134 9.068 3.388 1.00 88.88 96 ARG A N 1
ATOM 755 C CA . ARG A 1 96 ? -8.042 8.124 3.669 1.00 88.88 96 ARG A CA 1
ATOM 756 C C . ARG A 1 96 ? -7.440 7.561 2.391 1.00 88.88 96 ARG A C 1
ATOM 758 O O . ARG A 1 96 ? -6.221 7.556 2.273 1.00 88.88 96 ARG A O 1
ATOM 765 N N . PHE A 1 97 ? -8.283 7.155 1.438 1.00 89.94 97 PHE A N 1
ATOM 766 C CA . PHE A 1 97 ? -7.835 6.714 0.119 1.00 89.94 97 PHE A CA 1
ATOM 767 C C . PHE A 1 97 ? -6.919 7.754 -0.526 1.00 89.94 97 PHE A C 1
ATOM 769 O O . PHE A 1 97 ? -5.818 7.413 -0.932 1.00 89.94 97 PHE A O 1
ATOM 776 N N . TYR A 1 98 ? -7.333 9.022 -0.543 1.00 91.00 98 TYR A N 1
ATOM 777 C CA . TYR A 1 98 ? -6.549 10.113 -1.116 1.00 91.00 98 TYR A CA 1
ATOM 778 C C . TYR A 1 98 ? -5.175 10.274 -0.447 1.00 91.00 98 TYR A C 1
ATOM 780 O O . TYR A 1 98 ? -4.154 10.351 -1.129 1.00 91.00 98 TYR A O 1
ATOM 788 N N . ILE A 1 99 ? -5.128 10.262 0.891 1.00 90.62 99 ILE A N 1
ATOM 789 C CA . ILE A 1 99 ? -3.865 10.357 1.642 1.00 90.62 99 ILE A CA 1
ATOM 790 C C . ILE A 1 99 ? -2.956 9.167 1.331 1.00 90.62 99 ILE A C 1
ATOM 792 O O . ILE A 1 99 ? -1.757 9.355 1.119 1.00 90.62 99 ILE A O 1
ATOM 796 N N . TYR A 1 100 ? -3.513 7.955 1.303 1.00 92.81 100 TYR A N 1
ATOM 797 C CA . TYR A 1 100 ? -2.764 6.741 1.000 1.00 92.81 100 TYR A CA 1
ATOM 798 C C . TYR A 1 100 ? -2.264 6.741 -0.445 1.00 92.81 100 TYR A C 1
ATOM 800 O O . TYR A 1 100 ? -1.076 6.539 -0.670 1.00 92.81 100 TYR A O 1
ATOM 808 N N . ALA A 1 101 ? -3.114 7.062 -1.415 1.00 92.81 101 ALA A N 1
ATOM 809 C CA . ALA A 1 101 ? -2.754 7.147 -2.826 1.00 92.81 101 ALA A CA 1
ATOM 810 C C . ALA A 1 101 ? -1.566 8.097 -3.052 1.00 92.81 101 ALA A C 1
ATOM 812 O O . ALA A 1 101 ? -0.582 7.714 -3.682 1.00 92.81 101 ALA A O 1
ATOM 813 N N . ILE A 1 102 ? -1.596 9.293 -2.450 1.00 92.25 102 ILE A N 1
ATOM 814 C CA . ILE A 1 102 ? -0.486 10.254 -2.533 1.00 92.25 102 ILE A CA 1
ATOM 815 C C . ILE A 1 102 ? 0.779 9.716 -1.871 1.00 92.25 102 ILE A C 1
ATOM 817 O O . ILE A 1 102 ? 1.853 9.812 -2.459 1.00 92.25 102 ILE A O 1
ATOM 821 N N . HIS A 1 103 ? 0.680 9.147 -0.666 1.00 91.44 103 HIS A N 1
ATOM 822 C CA . HIS A 1 103 ? 1.857 8.605 0.021 1.00 91.44 103 HIS A CA 1
ATOM 823 C C . HIS A 1 103 ? 2.534 7.504 -0.793 1.00 91.44 103 HIS A C 1
ATOM 825 O O . HIS A 1 103 ? 3.756 7.499 -0.915 1.00 91.44 103 HIS A O 1
ATOM 831 N N . GLY A 1 104 ? 1.745 6.595 -1.364 1.00 89.44 104 GLY A N 1
ATOM 832 C CA . GLY A 1 104 ? 2.262 5.511 -2.188 1.00 89.44 104 GLY A CA 1
ATOM 833 C C . GLY A 1 104 ? 2.891 6.031 -3.470 1.00 89.44 104 GLY A C 1
ATOM 834 O O . GLY A 1 104 ? 4.002 5.644 -3.809 1.00 89.44 104 GLY A O 1
ATOM 835 N N . TYR A 1 105 ? 2.236 6.993 -4.119 1.00 91.50 105 TYR A N 1
ATOM 836 C CA . TYR A 1 105 ? 2.756 7.629 -5.323 1.00 91.50 105 TYR A CA 1
ATOM 837 C C . TYR A 1 105 ? 4.081 8.368 -5.076 1.00 91.50 105 TYR A C 1
ATOM 839 O O . TYR A 1 105 ? 5.029 8.221 -5.843 1.00 91.50 105 TYR A O 1
ATOM 847 N N . VAL A 1 106 ? 4.196 9.119 -3.976 1.00 88.12 106 VAL A N 1
ATOM 848 C CA . VAL A 1 106 ? 5.455 9.784 -3.598 1.00 88.12 106 VAL A CA 1
ATOM 849 C C . VAL A 1 106 ? 6.540 8.758 -3.270 1.00 88.12 106 VAL A C 1
ATOM 851 O O . VAL A 1 106 ? 7.689 8.951 -3.671 1.00 88.12 106 VAL A O 1
ATOM 854 N N . ALA A 1 107 ? 6.197 7.670 -2.575 1.00 87.56 107 ALA A N 1
ATOM 855 C CA . ALA A 1 107 ? 7.142 6.598 -2.272 1.00 87.56 107 ALA A CA 1
ATOM 856 C C . ALA A 1 107 ? 7.680 5.939 -3.551 1.00 87.56 107 ALA A C 1
ATOM 858 O O . ALA A 1 107 ? 8.884 5.744 -3.667 1.00 87.56 107 ALA A O 1
ATOM 859 N N . GLU A 1 108 ? 6.815 5.687 -4.528 1.00 88.62 108 GLU A N 1
ATOM 860 C CA . GLU A 1 108 ? 7.148 5.122 -5.838 1.00 88.62 108 GLU A CA 1
ATOM 861 C C . GLU A 1 108 ? 8.050 6.044 -6.677 1.00 88.62 108 GLU A C 1
ATOM 863 O O . GLU A 1 108 ? 9.100 5.631 -7.173 1.00 88.62 108 GLU A O 1
ATOM 868 N N . VAL A 1 109 ? 7.694 7.327 -6.798 1.00 87.81 109 VAL A N 1
ATOM 869 C CA . VAL A 1 109 ? 8.533 8.324 -7.492 1.00 87.81 109 VAL A CA 1
ATOM 870 C C . VAL A 1 109 ? 9.897 8.440 -6.804 1.00 87.81 109 VAL A C 1
ATOM 872 O O . VAL A 1 109 ? 10.933 8.495 -7.461 1.00 87.81 109 VAL A O 1
ATOM 875 N N . THR A 1 110 ? 9.925 8.427 -5.472 1.00 84.50 110 THR A N 1
ATOM 876 C CA . THR A 1 110 ? 11.182 8.473 -4.713 1.00 84.50 110 THR A CA 1
ATOM 877 C C . THR A 1 110 ? 12.007 7.204 -4.922 1.00 84.50 110 THR A C 1
ATOM 879 O O . THR A 1 110 ? 13.221 7.278 -5.106 1.00 84.50 110 THR A O 1
ATOM 882 N N . TYR A 1 111 ? 11.359 6.040 -4.928 1.00 84.44 111 TYR A N 1
ATOM 883 C CA . TYR A 1 111 ? 12.002 4.753 -5.152 1.00 84.44 111 TYR A CA 1
ATOM 884 C C . TYR A 1 111 ? 12.667 4.690 -6.529 1.00 84.44 111 TYR A C 1
ATOM 886 O O . TYR A 1 111 ? 13.858 4.399 -6.620 1.00 84.44 111 TYR A O 1
ATOM 894 N N . THR A 1 112 ? 11.934 5.047 -7.584 1.00 84.06 112 THR A N 1
ATOM 895 C CA . THR A 1 112 ? 12.453 5.068 -8.960 1.00 84.06 112 THR A CA 1
ATOM 896 C C . THR A 1 112 ? 13.589 6.080 -9.130 1.00 84.06 112 THR A C 1
ATOM 898 O O . THR A 1 112 ? 14.587 5.768 -9.780 1.00 84.06 112 THR A O 1
ATOM 901 N N . ALA A 1 113 ? 13.515 7.239 -8.463 1.00 81.06 113 ALA A N 1
ATOM 902 C CA . ALA A 1 113 ? 14.605 8.216 -8.434 1.00 81.06 113 ALA A CA 1
ATOM 903 C C . ALA A 1 113 ? 15.876 7.666 -7.764 1.00 81.06 113 ALA A C 1
ATOM 905 O O . ALA A 1 113 ? 16.979 7.829 -8.289 1.00 81.06 113 ALA A O 1
ATOM 906 N N . ILE A 1 114 ? 15.738 7.010 -6.606 1.00 77.19 114 ILE A N 1
ATOM 907 C CA . ILE A 1 114 ? 16.864 6.388 -5.893 1.00 77.19 114 ILE A CA 1
ATOM 908 C C . ILE A 1 114 ? 17.449 5.248 -6.727 1.00 77.19 114 ILE A C 1
ATOM 910 O O . ILE A 1 114 ? 18.670 5.130 -6.834 1.00 77.19 114 ILE A O 1
ATOM 914 N N . TRP A 1 115 ? 16.597 4.431 -7.344 1.00 81.88 115 TRP A N 1
ATOM 915 C CA . TRP A 1 115 ? 17.024 3.340 -8.212 1.00 81.88 115 TRP A CA 1
ATOM 916 C C . TRP A 1 115 ? 17.865 3.852 -9.386 1.00 81.88 115 TRP A C 1
ATOM 918 O O . TRP A 1 115 ? 18.939 3.312 -9.656 1.00 81.88 115 TRP A O 1
ATOM 928 N N . ASP A 1 116 ? 17.444 4.944 -10.028 1.00 83.44 116 ASP A N 1
ATOM 929 C CA . ASP A 1 116 ? 18.195 5.567 -11.123 1.00 83.44 116 ASP A CA 1
ATOM 930 C C . ASP A 1 116 ? 19.574 6.084 -10.674 1.00 83.44 116 ASP A C 1
ATOM 932 O O . ASP A 1 116 ? 20.583 5.885 -11.358 1.00 83.44 116 ASP A O 1
ATOM 936 N N . VAL A 1 117 ? 19.659 6.672 -9.476 1.00 80.12 117 VAL A N 1
ATOM 937 C CA . VAL A 1 117 ? 20.944 7.073 -8.879 1.00 80.12 117 VAL A CA 1
ATOM 938 C C . VAL A 1 117 ? 21.841 5.860 -8.635 1.00 80.12 117 VAL A C 1
ATOM 940 O O . VAL A 1 117 ? 23.019 5.887 -8.990 1.00 80.12 117 VAL A O 1
ATOM 943 N N . VAL A 1 118 ? 21.306 4.795 -8.037 1.00 77.94 118 VAL A N 1
ATOM 944 C CA . VAL A 1 118 ? 22.096 3.619 -7.640 1.00 77.94 118 VAL A CA 1
ATOM 945 C C . VAL A 1 118 ? 22.610 2.852 -8.860 1.00 77.94 118 VAL A C 1
ATOM 947 O O . VAL A 1 118 ? 23.787 2.490 -8.901 1.00 77.94 118 VAL A O 1
ATOM 950 N N . TYR A 1 119 ? 21.758 2.628 -9.861 1.00 80.44 119 TYR A N 1
ATOM 951 C CA . TYR A 1 119 ? 22.085 1.776 -11.007 1.00 80.44 119 TYR A CA 1
ATOM 952 C C . TYR A 1 119 ? 22.698 2.543 -12.179 1.00 80.44 119 TYR A C 1
ATOM 954 O O . TYR A 1 119 ? 23.657 2.060 -12.785 1.00 80.44 119 TYR A O 1
ATOM 962 N N . HIS A 1 120 ? 22.206 3.746 -12.482 1.00 81.38 120 HIS A N 1
ATOM 963 C CA . HIS A 1 120 ? 22.676 4.538 -13.625 1.00 81.38 120 HIS A CA 1
ATOM 964 C C . HIS A 1 120 ? 23.630 5.673 -13.228 1.00 81.38 120 HIS A C 1
ATOM 966 O O . HIS A 1 120 ? 24.137 6.373 -14.106 1.00 81.38 120 HIS A O 1
ATOM 972 N N . LYS A 1 121 ? 23.918 5.852 -11.925 1.00 84.44 121 LYS A N 1
ATOM 973 C CA . LYS A 1 121 ? 24.776 6.930 -11.384 1.00 84.44 121 LYS A CA 1
ATOM 974 C C . LYS A 1 121 ? 24.312 8.328 -11.800 1.00 84.44 121 LYS A C 1
ATOM 976 O O . LYS A 1 121 ? 25.111 9.261 -11.908 1.00 84.44 121 LYS A O 1
ATOM 981 N N . ASN A 1 122 ? 23.012 8.474 -12.043 1.00 83.75 122 ASN A N 1
ATOM 982 C CA . ASN A 1 122 ? 22.405 9.729 -12.446 1.00 83.75 122 ASN A CA 1
ATOM 983 C C . ASN A 1 122 ? 21.917 10.504 -11.217 1.00 83.75 122 ASN A C 1
ATOM 985 O O . ASN A 1 122 ? 20.801 10.316 -10.747 1.00 83.75 122 ASN A O 1
ATOM 989 N N . ASN A 1 123 ? 22.729 11.440 -10.726 1.00 82.50 123 ASN A N 1
ATOM 990 C CA . ASN A 1 123 ? 22.436 12.219 -9.512 1.00 82.50 123 ASN A CA 1
ATOM 991 C C . ASN A 1 123 ? 21.308 13.259 -9.664 1.00 82.50 123 ASN A C 1
ATOM 993 O O . ASN A 1 123 ? 21.123 14.097 -8.784 1.00 82.50 123 ASN A O 1
ATOM 997 N N . LYS A 1 124 ? 20.562 13.244 -10.775 1.00 84.12 124 LYS A N 1
ATOM 998 C CA . LYS A 1 124 ? 19.452 14.175 -11.022 1.00 84.12 124 LYS A CA 1
ATOM 999 C C . LYS A 1 124 ? 18.178 13.827 -10.248 1.00 84.12 124 LYS A C 1
ATOM 1001 O O . LYS A 1 124 ? 17.290 14.668 -10.204 1.00 84.12 124 LYS A O 1
ATOM 1006 N N . LEU A 1 125 ? 18.098 12.632 -9.647 1.00 82.00 125 LEU A N 1
ATOM 1007 C CA . LEU A 1 125 ? 16.961 12.188 -8.824 1.00 82.00 125 LEU A CA 1
ATOM 1008 C C . LEU A 1 125 ? 15.605 12.318 -9.546 1.00 82.00 125 LEU A C 1
ATOM 1010 O O . LEU A 1 125 ? 14.606 12.724 -8.955 1.00 82.00 125 LEU A O 1
ATOM 1014 N N . HIS A 1 126 ? 15.557 11.971 -10.835 1.00 86.25 126 HIS A N 1
ATOM 1015 C CA . HIS A 1 126 ? 14.291 11.914 -11.561 1.00 86.25 126 HIS A CA 1
ATOM 1016 C C . HIS A 1 126 ? 13.575 10.597 -11.268 1.00 86.25 126 HIS A C 1
ATOM 1018 O O . HIS A 1 126 ? 14.040 9.534 -11.668 1.00 86.25 126 HIS A O 1
ATOM 1024 N N . GLY A 1 127 ? 12.429 10.688 -10.599 1.00 83.56 127 GLY A N 1
ATOM 1025 C CA . GLY A 1 127 ? 11.498 9.578 -10.449 1.00 83.56 127 GLY A CA 1
ATOM 1026 C C . GLY A 1 127 ? 10.483 9.581 -11.580 1.00 83.56 127 GLY A C 1
ATOM 1027 O O . GLY A 1 127 ? 9.869 10.613 -11.856 1.00 83.56 127 GLY A O 1
ATOM 1028 N N . ILE A 1 128 ? 10.315 8.442 -12.242 1.00 86.00 128 ILE A N 1
ATOM 1029 C CA . ILE A 1 128 ? 9.344 8.262 -13.322 1.00 86.00 128 ILE A CA 1
ATOM 1030 C C . ILE A 1 128 ? 8.458 7.095 -12.924 1.00 86.00 128 ILE A C 1
ATOM 1032 O O . ILE A 1 128 ? 8.951 6.004 -12.661 1.00 86.00 128 ILE A O 1
ATOM 1036 N N . THR A 1 129 ? 7.151 7.326 -12.892 1.00 88.19 129 THR A N 1
ATOM 1037 C CA . THR A 1 129 ? 6.167 6.278 -12.637 1.00 88.19 129 THR A CA 1
ATOM 1038 C C . THR A 1 129 ? 4.871 6.568 -13.388 1.00 88.19 129 THR A C 1
ATOM 1040 O O . THR A 1 129 ? 4.690 7.650 -13.951 1.00 88.19 129 THR A O 1
ATOM 1043 N N . SER A 1 130 ? 3.978 5.586 -13.415 1.00 89.56 130 SER A N 1
ATOM 1044 C CA . SER A 1 130 ? 2.679 5.678 -14.069 1.00 89.56 130 SER A CA 1
ATOM 1045 C C . SER A 1 130 ? 1.611 6.243 -13.140 1.00 89.56 130 SER A C 1
ATOM 1047 O O . SER A 1 130 ? 1.610 5.976 -11.940 1.00 89.56 130 SER A O 1
ATOM 1049 N N . ILE A 1 131 ? 0.634 6.959 -13.702 1.00 89.56 131 ILE A N 1
ATOM 1050 C CA . ILE A 1 131 ? -0.520 7.450 -12.937 1.00 89.56 131 ILE A CA 1
ATOM 1051 C C . ILE A 1 131 ? -1.350 6.303 -12.339 1.00 89.56 131 ILE A C 1
ATOM 1053 O O . ILE A 1 131 ? -1.947 6.465 -11.276 1.00 89.56 131 ILE A O 1
ATOM 1057 N N . TRP A 1 132 ? -1.321 5.117 -12.961 1.00 86.38 132 TRP A N 1
ATOM 1058 C CA . TRP A 1 132 ? -1.964 3.905 -12.444 1.00 86.38 132 TRP A CA 1
ATOM 1059 C C . TRP A 1 132 ? -1.470 3.535 -11.041 1.00 86.38 132 TRP A C 1
ATOM 1061 O O . TRP A 1 132 ? -2.256 3.066 -10.215 1.00 86.38 132 TRP A O 1
ATOM 1071 N N . CYS A 1 133 ? -0.203 3.827 -10.729 1.00 89.00 133 CYS A N 1
ATOM 1072 C CA . CYS A 1 133 ? 0.382 3.572 -9.416 1.00 89.00 133 CYS A CA 1
ATOM 1073 C C . CYS A 1 133 ? -0.377 4.301 -8.298 1.00 89.00 133 CYS A C 1
ATOM 1075 O O . CYS A 1 133 ? -0.494 3.775 -7.195 1.00 89.00 133 CYS A O 1
ATOM 1077 N N . LEU A 1 134 ? -0.963 5.472 -8.573 1.00 88.69 134 LEU A N 1
ATOM 1078 C CA . LEU A 1 134 ? -1.737 6.224 -7.584 1.00 88.69 134 LEU A CA 1
ATOM 1079 C C . LEU A 1 134 ? -2.938 5.411 -7.070 1.00 88.69 134 LEU A C 1
ATOM 1081 O O . LEU A 1 134 ? -3.170 5.330 -5.861 1.00 88.69 134 LEU A O 1
ATOM 1085 N N . PHE A 1 135 ? -3.656 4.750 -7.979 1.00 88.81 135 PHE A N 1
ATOM 1086 C CA . PHE A 1 135 ? -4.790 3.892 -7.634 1.00 88.81 135 PHE A CA 1
ATOM 1087 C C . PHE A 1 135 ? -4.330 2.578 -6.998 1.00 88.81 135 PHE A C 1
ATOM 1089 O O . PHE A 1 135 ? -4.811 2.227 -5.919 1.00 88.81 135 PHE A O 1
ATOM 1096 N N . ILE A 1 136 ? -3.341 1.910 -7.603 1.00 90.62 136 ILE A N 1
ATOM 1097 C CA . ILE A 1 136 ? -2.789 0.634 -7.117 1.00 90.62 136 ILE A CA 1
ATOM 1098 C C . ILE A 1 136 ? -2.328 0.766 -5.662 1.00 90.62 136 ILE A C 1
ATOM 1100 O O . ILE A 1 136 ? -2.728 -0.028 -4.806 1.00 90.62 136 ILE A O 1
ATOM 1104 N N . TYR A 1 137 ? -1.522 1.785 -5.351 1.00 90.69 137 TYR A N 1
ATOM 1105 C CA . TYR A 1 137 ? -1.013 1.983 -3.997 1.00 90.69 137 TYR A CA 1
ATOM 1106 C C . TYR A 1 137 ? -2.098 2.439 -3.019 1.00 90.69 137 TYR A C 1
ATOM 1108 O O . TYR A 1 137 ? -2.108 1.990 -1.868 1.00 90.69 137 TYR A O 1
ATOM 1116 N N . GLY A 1 138 ? -3.023 3.302 -3.454 1.00 92.00 138 GLY A N 1
ATOM 1117 C CA . GLY A 1 138 ? -4.119 3.779 -2.612 1.00 92.00 138 GLY A CA 1
ATOM 1118 C C . GLY A 1 138 ? -5.009 2.640 -2.114 1.00 92.00 138 GLY A C 1
ATOM 1119 O O . GLY A 1 138 ? -5.290 2.555 -0.914 1.00 92.00 138 GLY A O 1
ATOM 1120 N N . ILE A 1 139 ? -5.402 1.726 -3.007 1.00 89.94 139 ILE A N 1
ATOM 1121 C CA . ILE A 1 139 ? -6.246 0.580 -2.642 1.00 89.94 139 ILE A CA 1
ATOM 1122 C C . ILE A 1 139 ? -5.446 -0.439 -1.825 1.00 89.94 139 ILE A C 1
ATOM 1124 O O . ILE A 1 139 ? -5.919 -0.878 -0.772 1.00 89.94 139 ILE A O 1
ATOM 1128 N N . CYS A 1 140 ? -4.203 -0.741 -2.222 1.00 92.62 140 CYS A N 1
ATOM 1129 C CA . CYS A 1 140 ? -3.327 -1.641 -1.467 1.00 92.62 140 CYS A CA 1
ATOM 1130 C C . CYS A 1 140 ? -3.202 -1.214 0.004 1.00 92.62 140 CYS A C 1
ATOM 1132 O O . CYS A 1 140 ? -3.366 -2.029 0.918 1.00 92.62 140 CYS A O 1
ATOM 1134 N N . MET A 1 141 ? -2.987 0.081 0.253 1.00 92.56 141 MET A N 1
ATOM 1135 C CA . MET A 1 141 ? -2.861 0.614 1.608 1.00 92.56 141 MET A CA 1
ATOM 1136 C C . MET A 1 141 ? -4.170 0.625 2.401 1.00 92.56 141 MET A C 1
ATOM 1138 O O . MET A 1 141 ? -4.140 0.381 3.609 1.00 92.56 141 MET A O 1
ATOM 1142 N N . LEU A 1 142 ? -5.324 0.834 1.759 1.00 89.69 142 LEU A N 1
ATOM 1143 C CA . LEU A 1 142 ? -6.620 0.655 2.424 1.00 89.69 142 LEU A CA 1
ATOM 1144 C C . LEU A 1 142 ? -6.817 -0.789 2.900 1.00 89.69 142 LEU A C 1
ATOM 1146 O O . LEU A 1 142 ? -7.341 -1.020 3.994 1.00 89.69 142 LEU A O 1
ATOM 1150 N N . VAL A 1 143 ? -6.381 -1.771 2.108 1.00 89.62 143 VAL A N 1
ATOM 1151 C CA . VAL A 1 143 ? -6.443 -3.176 2.522 1.00 89.62 143 VAL A CA 1
ATOM 1152 C C . VAL A 1 143 ? -5.440 -3.454 3.641 1.00 89.62 143 VAL A C 1
ATOM 1154 O O . VAL A 1 143 ? -5.814 -4.073 4.639 1.00 89.62 143 VAL A O 1
ATOM 1157 N N . LEU A 1 144 ? -4.215 -2.923 3.567 1.00 91.25 144 LEU A N 1
ATOM 1158 C CA . LEU A 1 144 ? -3.249 -3.005 4.672 1.00 91.25 144 LEU A CA 1
ATOM 1159 C C . LEU A 1 144 ? -3.797 -2.397 5.973 1.00 91.25 144 LEU A C 1
ATOM 1161 O O . LEU A 1 144 ? -3.581 -2.970 7.044 1.00 91.25 144 LEU A O 1
ATOM 1165 N N . GLU A 1 145 ? -4.563 -1.301 5.907 1.00 90.62 145 GLU A N 1
ATOM 1166 C CA . GLU A 1 145 ? -5.264 -0.732 7.068 1.00 90.62 145 GLU A CA 1
ATOM 1167 C C . GLU A 1 145 ? -6.237 -1.755 7.681 1.00 90.62 145 GLU A C 1
ATOM 1169 O O . GLU A 1 145 ? -6.255 -1.971 8.898 1.00 90.62 145 GLU A O 1
ATOM 1174 N N . ARG A 1 146 ? -7.028 -2.441 6.854 1.00 86.69 146 ARG A N 1
ATOM 1175 C CA . ARG A 1 146 ? -7.982 -3.467 7.311 1.00 86.69 146 ARG A CA 1
ATOM 1176 C C . ARG A 1 146 ? -7.279 -4.690 7.895 1.00 86.69 146 ARG A C 1
ATOM 1178 O O . ARG A 1 146 ? -7.688 -5.194 8.949 1.00 86.69 146 ARG A O 1
ATOM 1185 N N . LEU A 1 147 ? -6.193 -5.125 7.262 1.00 87.19 147 LEU A N 1
ATOM 1186 C CA . LEU A 1 147 ? -5.329 -6.192 7.762 1.00 87.19 147 LEU A CA 1
ATOM 1187 C C . LEU A 1 147 ? -4.717 -5.809 9.111 1.00 87.19 147 LEU A C 1
ATOM 1189 O O . LEU A 1 147 ? -4.743 -6.612 10.044 1.00 87.19 147 LEU A O 1
ATOM 1193 N N . TYR A 1 148 ? -4.251 -4.568 9.264 1.00 89.12 148 TYR A N 1
ATOM 1194 C CA . TYR A 1 148 ? -3.765 -4.048 10.538 1.00 89.12 148 TYR A CA 1
ATOM 1195 C C . TYR A 1 148 ? -4.812 -4.193 11.651 1.00 89.12 148 TYR A C 1
ATOM 1197 O O . TYR A 1 148 ? -4.510 -4.803 12.678 1.00 89.12 148 TYR A O 1
ATOM 1205 N N . PHE A 1 149 ? -6.050 -3.726 11.455 1.00 84.94 149 PHE A N 1
ATOM 1206 C CA . PHE A 1 149 ? -7.095 -3.847 12.486 1.00 84.94 149 PHE A CA 1
ATOM 1207 C C . PHE A 1 149 ? -7.429 -5.292 12.841 1.00 84.94 149 PHE A C 1
ATOM 1209 O O . PHE A 1 149 ? -7.606 -5.618 14.016 1.00 84.94 149 PHE A O 1
ATOM 1216 N N . THR A 1 150 ? -7.452 -6.163 11.838 1.00 82.81 150 THR A N 1
ATOM 1217 C CA . THR A 1 150 ? -7.785 -7.579 12.018 1.00 82.81 150 THR A CA 1
ATOM 1218 C C . THR A 1 150 ? -6.691 -8.337 12.771 1.00 82.81 150 THR A C 1
ATOM 1220 O O . THR A 1 150 ? -6.985 -9.247 13.551 1.00 82.81 150 THR A O 1
ATOM 1223 N N . LEU A 1 151 ? -5.426 -7.967 12.555 1.00 85.25 151 LEU A N 1
ATOM 1224 C CA . LEU A 1 151 ? -4.260 -8.727 13.007 1.00 85.25 151 LEU A CA 1
ATOM 1225 C C . LEU A 1 151 ? -3.575 -8.131 14.243 1.00 85.25 151 LEU A C 1
ATOM 1227 O O . LEU A 1 151 ? -2.901 -8.870 14.963 1.00 85.25 151 LEU A O 1
ATOM 1231 N N . ARG A 1 152 ? -3.752 -6.832 14.534 1.00 84.00 152 ARG A N 1
ATOM 1232 C CA . ARG A 1 152 ? -2.986 -6.118 15.576 1.00 84.00 152 ARG A CA 1
ATOM 1233 C C . ARG A 1 152 ? -3.075 -6.717 16.976 1.00 84.00 152 ARG A C 1
ATOM 1235 O O . ARG A 1 152 ? -2.104 -6.642 17.718 1.00 84.00 152 ARG A O 1
ATOM 1242 N N . PHE A 1 153 ? -4.206 -7.334 17.313 1.00 82.12 153 PHE A N 1
ATOM 1243 C CA . PHE A 1 153 ? -4.429 -7.994 18.606 1.00 82.12 153 PHE A CA 1
ATOM 1244 C C . PHE A 1 153 ? -4.294 -9.522 18.549 1.00 82.12 153 PHE A C 1
ATOM 1246 O O . PHE A 1 153 ? -4.500 -10.197 19.557 1.00 82.12 153 PHE A O 1
ATOM 1253 N N . LYS A 1 154 ? -4.013 -10.094 17.371 1.00 80.56 154 LYS A N 1
ATOM 1254 C CA . LYS A 1 154 ? -4.023 -11.548 17.158 1.00 80.56 154 LYS A CA 1
ATOM 1255 C C . LYS A 1 154 ? -2.634 -12.140 16.942 1.00 80.56 154 LYS A C 1
ATOM 1257 O O . LYS A 1 154 ? -2.418 -13.278 17.351 1.00 80.56 154 LYS A O 1
ATOM 1262 N N . ILE A 1 155 ? -1.724 -11.402 16.304 1.00 86.69 155 ILE A N 1
ATOM 1263 C CA . ILE A 1 155 ? -0.387 -11.884 15.927 1.00 86.69 155 ILE A CA 1
ATOM 1264 C C . ILE A 1 155 ? 0.702 -10.846 16.232 1.00 86.69 155 ILE A C 1
ATOM 1266 O O . ILE A 1 155 ? 0.427 -9.648 16.319 1.00 86.69 155 ILE A O 1
ATOM 1270 N N . SER A 1 156 ? 1.947 -11.312 16.382 1.00 90.06 156 SER A N 1
ATOM 1271 C CA . SER A 1 156 ? 3.110 -10.448 16.612 1.00 90.06 156 SER A CA 1
ATOM 1272 C C . SER A 1 156 ? 3.402 -9.547 15.406 1.00 90.06 156 SER A C 1
ATOM 1274 O O . SER A 1 156 ? 3.029 -9.857 14.272 1.00 90.06 156 SER A O 1
ATOM 1276 N N . LEU A 1 157 ? 4.107 -8.435 15.647 1.00 89.50 157 LEU A N 1
ATOM 1277 C CA . LEU A 1 157 ? 4.535 -7.495 14.602 1.00 89.50 157 LEU A CA 1
ATOM 1278 C C . LEU A 1 157 ? 5.300 -8.204 13.474 1.00 89.50 157 LEU A C 1
ATOM 1280 O O . LEU A 1 157 ? 5.070 -7.915 12.306 1.00 89.50 157 LEU A O 1
ATOM 1284 N N . LEU A 1 158 ? 6.157 -9.164 13.835 1.00 89.88 158 LEU A N 1
ATOM 1285 C CA . LEU A 1 158 ? 6.981 -9.902 12.884 1.00 89.88 158 LEU A CA 1
ATOM 1286 C C . LEU A 1 158 ? 6.133 -10.739 11.922 1.00 89.88 158 LEU A C 1
ATOM 1288 O O . LEU A 1 158 ? 6.269 -10.637 10.707 1.00 89.88 158 LEU A O 1
ATOM 1292 N N . LEU A 1 159 ? 5.191 -11.521 12.457 1.00 89.94 159 LEU A N 1
ATOM 1293 C CA . LEU A 1 159 ? 4.309 -12.331 11.618 1.00 89.94 159 LEU A CA 1
ATOM 1294 C C . LEU A 1 159 ? 3.388 -11.457 10.758 1.00 89.94 159 LEU A C 1
ATOM 1296 O O . LEU A 1 159 ? 3.057 -11.818 9.633 1.00 89.94 159 LEU A O 1
ATOM 1300 N N . ARG A 1 160 ? 3.001 -10.288 11.270 1.00 91.12 160 ARG A N 1
ATOM 1301 C CA . ARG A 1 160 ? 2.175 -9.340 10.528 1.00 91.12 160 ARG A CA 1
ATOM 1302 C C . ARG A 1 160 ? 2.911 -8.737 9.330 1.00 91.12 160 ARG A C 1
ATOM 1304 O O . ARG A 1 160 ? 2.303 -8.628 8.273 1.00 91.12 160 ARG A O 1
ATOM 1311 N N . GLY A 1 161 ? 4.207 -8.447 9.460 1.00 93.56 161 GLY A N 1
ATOM 1312 C CA . GLY A 1 161 ? 5.042 -8.028 8.332 1.00 93.56 161 GLY A CA 1
ATOM 1313 C C . GLY A 1 161 ? 5.064 -9.061 7.203 1.00 93.56 161 GLY A C 1
ATOM 1314 O O . GLY A 1 161 ? 4.897 -8.700 6.044 1.00 93.56 161 GLY A O 1
ATOM 1315 N N . PHE A 1 162 ? 5.149 -10.357 7.529 1.00 93.75 162 PHE A N 1
ATOM 1316 C CA . PHE A 1 162 ? 5.052 -11.415 6.514 1.00 93.75 162 PHE A CA 1
ATOM 1317 C C . PHE A 1 162 ? 3.691 -11.436 5.815 1.00 93.75 162 PHE A C 1
ATOM 1319 O O . PHE A 1 162 ? 3.634 -11.571 4.597 1.00 93.75 162 PHE A O 1
ATOM 1326 N N . VAL A 1 163 ? 2.596 -11.256 6.561 1.00 92.31 163 VAL A N 1
ATOM 1327 C CA . VAL A 1 163 ? 1.255 -11.152 5.962 1.00 92.31 163 VAL A CA 1
ATOM 1328 C C . VAL A 1 163 ? 1.160 -9.948 5.021 1.00 92.31 163 VAL A C 1
ATOM 1330 O O . VAL A 1 163 ? 0.559 -10.064 3.956 1.00 92.31 163 VAL A O 1
ATOM 1333 N N . TYR A 1 164 ? 1.779 -8.818 5.372 1.00 93.81 164 TYR A N 1
ATOM 1334 C CA . TYR A 1 164 ? 1.827 -7.645 4.498 1.00 93.81 164 TYR A CA 1
ATOM 1335 C C . TYR A 1 164 ? 2.587 -7.918 3.201 1.00 93.81 164 TYR A C 1
ATOM 1337 O O . TYR A 1 164 ? 2.074 -7.572 2.145 1.00 93.81 164 TYR A O 1
ATOM 1345 N N . VAL A 1 165 ? 3.741 -8.590 3.252 1.00 94.94 165 VAL A N 1
ATOM 1346 C CA . VAL A 1 165 ? 4.488 -8.974 2.037 1.00 94.94 165 VAL A CA 1
ATOM 1347 C C . VAL A 1 165 ? 3.659 -9.882 1.138 1.00 94.94 165 VAL A C 1
ATOM 1349 O O . VAL A 1 165 ? 3.587 -9.645 -0.062 1.00 94.94 165 VAL A O 1
ATOM 1352 N N . LEU A 1 166 ? 3.009 -10.901 1.708 1.00 93.19 166 LEU A N 1
ATOM 1353 C CA . LEU A 1 166 ? 2.169 -11.818 0.933 1.00 93.19 166 LEU A CA 1
ATOM 1354 C C . LEU A 1 166 ? 1.018 -11.084 0.243 1.00 93.19 166 LEU A C 1
ATOM 1356 O O . LEU A 1 166 ? 0.737 -11.348 -0.922 1.00 93.19 166 LEU A O 1
ATOM 1360 N N . TRP A 1 167 ? 0.376 -10.152 0.951 1.00 93.38 167 TRP A N 1
ATOM 1361 C CA . TRP A 1 167 ? -0.656 -9.301 0.368 1.00 93.38 167 TRP A CA 1
ATOM 1362 C C . TRP A 1 167 ? -0.101 -8.418 -0.753 1.00 93.38 167 TRP A C 1
ATOM 1364 O O . TRP A 1 167 ? -0.683 -8.388 -1.830 1.00 93.38 167 TRP A O 1
ATOM 1374 N N . ILE A 1 168 ? 1.026 -7.740 -0.521 1.00 93.69 168 ILE A N 1
ATOM 1375 C CA . ILE A 1 168 ? 1.644 -6.850 -1.511 1.00 93.69 168 ILE A CA 1
ATOM 1376 C C . ILE A 1 168 ? 2.019 -7.627 -2.774 1.00 93.69 168 ILE A C 1
ATOM 1378 O O . ILE A 1 168 ? 1.667 -7.188 -3.857 1.00 93.69 168 ILE A O 1
ATOM 1382 N N . PHE A 1 169 ? 2.636 -8.806 -2.660 1.00 93.50 169 PHE A N 1
ATOM 1383 C CA . PHE A 1 169 ? 2.958 -9.626 -3.831 1.00 93.50 169 PHE A CA 1
ATOM 1384 C C . PHE A 1 169 ? 1.728 -10.136 -4.567 1.00 93.50 169 PHE A C 1
ATOM 1386 O O . PHE A 1 169 ? 1.718 -10.148 -5.794 1.00 93.50 169 PHE A O 1
ATOM 1393 N N . LEU A 1 170 ? 0.689 -10.555 -3.843 1.00 92.25 170 LEU A N 1
ATOM 1394 C CA . LEU A 1 170 ? -0.564 -10.953 -4.475 1.00 92.25 170 LEU A CA 1
ATOM 1395 C C . LEU A 1 170 ? -1.167 -9.782 -5.261 1.00 92.25 170 LEU A C 1
ATOM 1397 O O . LEU A 1 170 ? -1.570 -9.965 -6.406 1.00 92.25 170 LEU A O 1
ATOM 1401 N N . TRP A 1 171 ? -1.174 -8.597 -4.650 1.00 93.00 171 TRP A N 1
ATOM 1402 C CA . TRP A 1 171 ? -1.696 -7.363 -5.222 1.00 93.00 171 TRP A CA 1
ATOM 1403 C C . TRP A 1 171 ? -0.912 -6.885 -6.445 1.00 93.00 171 TRP A C 1
ATOM 1405 O O . TRP A 1 171 ? -1.486 -6.575 -7.487 1.00 93.00 171 TRP A O 1
ATOM 1415 N N . GLU A 1 172 ? 0.409 -6.840 -6.326 1.00 92.62 172 GLU A N 1
ATOM 1416 C CA . GLU A 1 172 ? 1.338 -6.464 -7.387 1.00 92.62 172 GLU A CA 1
ATOM 1417 C C . GLU A 1 172 ? 1.221 -7.442 -8.560 1.00 92.62 172 GLU A C 1
ATOM 1419 O O . GLU A 1 172 ? 1.037 -7.033 -9.703 1.00 92.62 172 GLU A O 1
ATOM 1424 N N . PHE A 1 173 ? 1.184 -8.749 -8.293 1.00 92.62 173 PHE A N 1
ATOM 1425 C CA . PHE A 1 173 ? 0.986 -9.736 -9.349 1.00 92.62 173 PHE A CA 1
ATOM 1426 C C . PHE A 1 173 ? -0.371 -9.576 -10.045 1.00 92.62 173 PHE A C 1
ATOM 1428 O O . PHE A 1 173 ? -0.426 -9.581 -11.274 1.00 92.62 173 PHE A O 1
ATOM 1435 N N . SER A 1 174 ? -1.466 -9.422 -9.291 1.00 89.31 174 SER A N 1
ATOM 1436 C CA . SER A 1 174 ? -2.808 -9.319 -9.874 1.00 89.31 174 SER A CA 1
ATOM 1437 C C . SER A 1 174 ? -2.986 -8.047 -10.697 1.00 89.31 174 SER A C 1
ATOM 1439 O O . SER A 1 174 ? -3.455 -8.114 -11.832 1.00 89.31 174 SER A O 1
ATOM 1441 N N . THR A 1 175 ? -2.580 -6.898 -10.153 1.00 89.62 175 THR A N 1
ATOM 1442 C CA . THR A 1 175 ? -2.699 -5.604 -10.844 1.00 89.62 175 THR A CA 1
ATOM 1443 C C . THR A 1 175 ? -1.787 -5.547 -12.061 1.00 89.62 175 THR A C 1
ATOM 1445 O O . THR A 1 175 ? -2.237 -5.163 -13.139 1.00 89.62 175 THR A O 1
ATOM 1448 N N . GLY A 1 176 ? -0.547 -6.025 -11.937 1.00 89.94 176 GLY A N 1
ATOM 1449 C CA . GLY A 1 176 ? 0.387 -6.119 -13.054 1.00 89.94 176 GLY A CA 1
ATOM 1450 C C . GLY A 1 176 ? -0.117 -7.054 -14.151 1.00 89.94 176 GLY A C 1
ATOM 1451 O O . GLY A 1 176 ? -0.041 -6.717 -15.331 1.00 89.94 176 GLY A O 1
ATOM 1452 N N . PHE A 1 177 ? -0.704 -8.199 -13.785 1.00 88.44 177 PHE A N 1
ATOM 1453 C CA . PHE A 1 177 ? -1.278 -9.130 -14.755 1.00 88.44 177 PHE A CA 1
ATOM 1454 C C . PHE A 1 177 ? -2.435 -8.498 -15.529 1.00 88.44 177 PHE A C 1
ATOM 1456 O O . PHE A 1 177 ? -2.451 -8.584 -16.755 1.00 88.44 177 PHE A O 1
ATOM 1463 N N . VAL A 1 178 ? -3.369 -7.828 -14.842 1.00 86.38 178 VAL A N 1
ATOM 1464 C CA . VAL A 1 178 ? -4.497 -7.165 -15.512 1.00 86.38 178 VAL A CA 1
ATOM 1465 C C . VAL A 1 178 ? -4.020 -6.007 -16.383 1.00 86.38 178 VAL A C 1
ATOM 1467 O O . VAL A 1 178 ? -4.397 -5.940 -17.548 1.00 86.38 178 VAL A O 1
ATOM 1470 N N . LEU A 1 179 ? -3.144 -5.136 -15.877 1.00 86.62 179 LEU A N 1
ATOM 1471 C CA . LEU A 1 179 ? -2.615 -4.016 -16.663 1.00 86.62 179 LEU A CA 1
ATOM 1472 C C . LEU A 1 179 ? -1.812 -4.487 -17.877 1.00 86.62 179 LEU A C 1
ATOM 1474 O O . LEU A 1 179 ? -1.837 -3.837 -18.920 1.00 86.62 179 LEU A O 1
ATOM 1478 N N . ARG A 1 180 ? -1.143 -5.640 -17.782 1.00 87.75 180 ARG A N 1
ATOM 1479 C CA . ARG A 1 180 ? -0.441 -6.252 -18.915 1.00 87.75 180 ARG A CA 1
ATOM 1480 C C . ARG A 1 180 ? -1.389 -6.671 -20.040 1.00 87.75 180 ARG A C 1
ATOM 1482 O O . ARG A 1 180 ? -0.972 -6.631 -21.193 1.00 87.75 180 ARG A O 1
ATOM 1489 N N . LEU A 1 181 ? -2.648 -7.015 -19.747 1.00 87.06 181 LEU A N 1
ATOM 1490 C CA . LEU A 1 181 ? -3.652 -7.296 -20.788 1.00 87.06 181 LEU A CA 1
ATOM 1491 C C . LEU A 1 181 ? -3.951 -6.065 -21.658 1.00 87.06 181 LEU A C 1
ATOM 1493 O O . LEU A 1 181 ? -4.352 -6.222 -22.807 1.00 87.06 181 LEU A O 1
ATOM 1497 N N . PHE A 1 182 ? -3.721 -4.863 -21.123 1.00 87.31 182 PHE A N 1
ATOM 1498 C CA . PHE A 1 182 ? -3.931 -3.578 -21.798 1.00 87.31 182 PHE A CA 1
ATOM 1499 C C . PHE A 1 182 ? -2.623 -2.888 -22.208 1.00 87.31 182 PHE A C 1
ATOM 1501 O O . PHE A 1 182 ? -2.650 -1.715 -22.561 1.00 87.31 182 PHE A O 1
ATOM 1508 N N . ASP A 1 183 ? -1.480 -3.583 -22.128 1.00 87.12 183 ASP A N 1
ATOM 1509 C CA . ASP A 1 183 ? -0.142 -3.009 -22.367 1.00 87.12 183 ASP A CA 1
ATOM 1510 C C . ASP A 1 183 ? 0.165 -1.769 -21.494 1.00 87.12 183 ASP A C 1
ATOM 1512 O O . ASP A 1 183 ? 0.902 -0.862 -21.870 1.00 87.12 183 ASP A O 1
ATOM 1516 N N . ALA A 1 184 ? -0.426 -1.724 -20.296 1.00 84.94 184 ALA A N 1
ATOM 1517 C CA . ALA A 1 184 ? -0.360 -0.596 -19.366 1.00 84.94 184 ALA A CA 1
ATOM 1518 C C . ALA A 1 184 ? 0.428 -0.910 -18.080 1.00 84.94 184 ALA A C 1
ATOM 1520 O O . ALA A 1 184 ? 0.464 -0.084 -17.164 1.00 84.94 184 ALA A O 1
ATOM 1521 N N . CYS A 1 185 ? 1.033 -2.102 -17.980 1.00 87.62 185 CYS A N 1
ATOM 1522 C CA . CYS A 1 185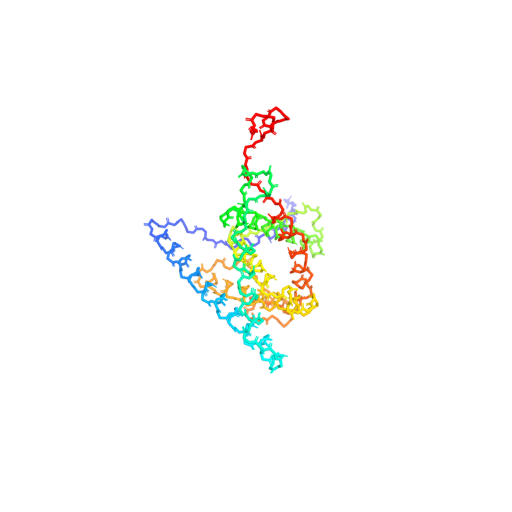 ? 1.791 -2.528 -16.800 1.00 87.62 185 CYS A CA 1
ATOM 1523 C C . CYS A 1 185 ? 3.039 -1.647 -16.629 1.00 87.62 185 CYS A C 1
ATOM 1525 O O . CYS A 1 185 ? 3.901 -1.655 -17.509 1.00 87.62 185 CYS A O 1
ATOM 1527 N N . PRO A 1 186 ? 3.164 -0.887 -15.524 1.00 84.19 186 PRO A N 1
ATOM 1528 C CA . PRO A 1 186 ? 4.198 0.133 -15.420 1.00 84.19 186 PRO A CA 1
ATOM 1529 C C . PRO A 1 186 ? 5.534 -0.381 -14.877 1.00 84.19 186 PRO A C 1
ATOM 1531 O O . PRO A 1 186 ? 6.499 0.378 -14.841 1.00 84.19 186 PRO A O 1
ATOM 1534 N N . TRP A 1 187 ? 5.608 -1.655 -14.487 1.00 88.50 187 TRP A N 1
ATOM 1535 C CA . TRP A 1 187 ? 6.839 -2.312 -14.054 1.00 88.50 187 TRP A CA 1
ATOM 1536 C C . TRP A 1 187 ? 7.113 -3.590 -14.849 1.00 88.50 187 TRP A C 1
ATOM 1538 O O . TRP A 1 187 ? 6.199 -4.244 -15.355 1.00 88.50 187 TRP A O 1
ATOM 1548 N N . ASP A 1 188 ? 8.397 -3.944 -14.921 1.00 90.88 188 ASP A N 1
ATOM 1549 C CA . ASP A 1 188 ? 8.889 -5.213 -15.450 1.00 90.88 188 ASP A CA 1
ATOM 1550 C C . ASP A 1 188 ? 10.122 -5.665 -14.653 1.00 90.88 188 ASP A C 1
ATOM 1552 O O . ASP A 1 188 ? 11.184 -5.039 -14.677 1.00 90.88 188 ASP A O 1
ATOM 1556 N N . TYR A 1 189 ? 9.977 -6.782 -13.946 1.00 90.00 189 TYR A N 1
ATOM 1557 C CA . TYR A 1 189 ? 11.011 -7.397 -13.119 1.00 90.00 189 TYR A CA 1
ATOM 1558 C C . TYR A 1 189 ? 11.731 -8.561 -13.805 1.00 90.00 189 TYR A C 1
ATOM 1560 O O . TYR A 1 189 ? 12.458 -9.306 -13.143 1.00 90.00 189 TYR A O 1
ATOM 1568 N N . SER A 1 190 ? 11.583 -8.728 -15.123 1.00 89.19 190 SER A N 1
ATOM 1569 C CA . SER A 1 190 ? 12.216 -9.817 -15.889 1.00 89.19 190 SER A CA 1
ATOM 1570 C C . SER A 1 190 ? 13.743 -9.857 -15.750 1.00 89.19 190 SER A C 1
ATOM 1572 O O . SER A 1 190 ? 14.357 -10.909 -15.926 1.00 89.19 190 SER A O 1
ATOM 1574 N N . MET A 1 191 ? 14.362 -8.726 -15.398 1.00 86.19 191 MET A N 1
ATOM 1575 C CA . MET A 1 191 ? 15.802 -8.607 -15.155 1.00 86.19 191 MET A CA 1
ATOM 1576 C C . MET A 1 191 ? 16.288 -9.230 -13.833 1.00 86.19 191 MET A C 1
ATOM 1578 O O . MET A 1 191 ? 17.484 -9.492 -13.699 1.00 86.19 191 MET A O 1
ATOM 1582 N N . PHE A 1 192 ? 15.399 -9.474 -12.866 1.00 86.56 192 PHE A N 1
ATOM 1583 C CA . PHE A 1 192 ? 15.753 -10.036 -11.557 1.00 86.56 192 PHE A CA 1
ATOM 1584 C C . PHE A 1 192 ? 15.708 -11.562 -11.554 1.00 86.56 192 PHE A C 1
ATOM 1586 O O . PHE A 1 192 ? 14.928 -12.188 -12.282 1.00 86.56 192 PHE A O 1
ATOM 1593 N N . LYS A 1 193 ? 16.524 -12.188 -10.701 1.00 85.12 193 LYS A N 1
ATOM 1594 C CA . LYS A 1 193 ? 16.536 -13.648 -10.564 1.00 85.12 193 LYS A CA 1
ATOM 1595 C C . LYS A 1 193 ? 15.399 -14.072 -9.638 1.00 85.12 193 LYS A C 1
ATOM 1597 O O . LYS A 1 193 ? 15.200 -13.510 -8.571 1.00 85.12 193 LYS A O 1
ATOM 1602 N N . GLY A 1 194 ? 14.648 -15.096 -10.041 1.00 82.00 194 GLY A N 1
ATOM 1603 C CA . GLY A 1 194 ? 13.475 -15.532 -9.277 1.00 82.00 194 GLY A CA 1
ATOM 1604 C C . GLY A 1 194 ? 12.270 -14.598 -9.421 1.00 82.00 194 GLY A C 1
ATOM 1605 O O . GLY A 1 194 ? 11.419 -14.560 -8.532 1.00 82.00 194 GLY A O 1
ATOM 1606 N N . ASN A 1 195 ? 12.193 -13.852 -10.529 1.00 92.56 195 ASN A N 1
ATOM 1607 C CA . ASN A 1 195 ? 10.961 -13.184 -10.924 1.00 92.56 195 ASN A CA 1
ATOM 1608 C C . ASN A 1 195 ? 9.897 -14.212 -11.346 1.00 92.56 195 ASN A C 1
ATOM 1610 O O . ASN A 1 195 ? 10.217 -15.289 -11.856 1.00 92.56 195 ASN A O 1
ATOM 1614 N N . ILE A 1 196 ? 8.627 -13.864 -11.151 1.00 90.69 196 ILE A N 1
ATOM 1615 C CA . ILE A 1 196 ? 7.485 -14.650 -11.622 1.00 90.69 196 ILE A CA 1
ATOM 1616 C C . ILE A 1 196 ? 6.796 -13.834 -12.715 1.00 90.69 196 ILE A C 1
ATOM 1618 O O . ILE A 1 196 ? 6.213 -12.786 -12.443 1.00 90.69 196 ILE A O 1
ATOM 1622 N N . MET A 1 197 ? 6.892 -14.311 -13.961 1.00 88.12 197 MET A N 1
ATOM 1623 C CA . MET A 1 197 ? 6.334 -13.674 -15.168 1.00 88.12 197 MET A CA 1
ATOM 1624 C C . MET A 1 197 ? 6.801 -12.227 -15.423 1.00 88.12 197 MET A C 1
ATOM 1626 O O . MET A 1 197 ? 6.160 -11.515 -16.199 1.00 88.12 197 MET A O 1
ATOM 1630 N N . GLY A 1 198 ? 7.882 -11.784 -14.775 1.00 88.12 198 GLY A N 1
ATOM 1631 C CA . GLY A 1 198 ? 8.303 -10.381 -14.750 1.00 88.12 198 GLY A CA 1
ATOM 1632 C C . GLY A 1 198 ? 7.385 -9.457 -13.938 1.00 88.12 198 GLY A C 1
ATOM 1633 O O . GLY A 1 198 ? 7.604 -8.255 -13.934 1.00 88.12 198 GLY A O 1
ATOM 1634 N N . LEU A 1 199 ? 6.369 -9.983 -13.243 1.00 90.19 199 LEU A N 1
ATOM 1635 C CA . LEU A 1 199 ? 5.366 -9.174 -12.535 1.00 90.19 199 LEU A CA 1
ATOM 1636 C C . LEU A 1 199 ? 5.670 -8.985 -11.051 1.00 90.19 199 LEU A C 1
ATOM 1638 O O . LEU A 1 199 ? 5.322 -7.950 -10.499 1.00 90.19 199 LEU A O 1
ATOM 1642 N N . ILE A 1 200 ? 6.329 -9.959 -10.420 1.00 92.75 200 ILE A N 1
ATOM 1643 C CA . ILE A 1 200 ? 6.831 -9.861 -9.043 1.00 92.75 200 ILE A CA 1
ATOM 1644 C C . ILE A 1 200 ? 8.239 -10.441 -8.954 1.00 92.75 200 ILE A C 1
ATOM 1646 O O . ILE A 1 200 ? 8.601 -11.330 -9.732 1.00 92.75 200 ILE A O 1
ATOM 1650 N N . THR A 1 201 ? 9.020 -9.973 -7.982 1.00 92.31 201 THR A N 1
ATOM 1651 C CA . THR A 1 201 ? 10.354 -10.502 -7.680 1.00 92.31 201 THR A CA 1
ATOM 1652 C C . THR A 1 201 ? 10.529 -10.765 -6.190 1.00 92.31 201 THR A C 1
ATOM 1654 O O . THR A 1 201 ? 10.271 -9.907 -5.345 1.00 92.31 201 THR A O 1
ATOM 1657 N N . MET A 1 202 ? 11.020 -11.960 -5.856 1.00 91.00 202 MET A N 1
ATOM 1658 C CA . MET A 1 202 ? 11.296 -12.337 -4.467 1.00 91.00 202 MET A CA 1
ATOM 1659 C C . MET A 1 202 ? 12.412 -11.489 -3.843 1.00 91.00 202 MET A C 1
ATOM 1661 O O . MET A 1 202 ? 12.454 -11.342 -2.622 1.00 91.00 202 MET A O 1
ATOM 1665 N N . GLU A 1 203 ? 13.279 -10.888 -4.664 1.00 90.88 203 GLU A N 1
ATOM 1666 C CA . GLU A 1 203 ? 14.344 -9.990 -4.205 1.00 90.88 203 GLU A CA 1
ATOM 1667 C C . GLU A 1 203 ? 13.789 -8.750 -3.481 1.00 90.88 203 GLU A C 1
ATOM 1669 O O . GLU A 1 203 ? 14.453 -8.202 -2.602 1.00 90.88 203 GLU A O 1
ATOM 1674 N N . TYR A 1 204 ? 12.553 -8.335 -3.785 1.00 89.25 204 TYR A N 1
ATOM 1675 C CA . TYR A 1 204 ? 11.912 -7.178 -3.150 1.00 89.25 204 TYR A CA 1
ATOM 1676 C C . TYR A 1 204 ? 11.175 -7.527 -1.853 1.00 89.25 204 TYR A C 1
ATOM 1678 O O . TYR A 1 204 ? 10.755 -6.624 -1.130 1.00 89.25 204 TYR A O 1
ATOM 1686 N N . ALA A 1 205 ? 11.077 -8.808 -1.480 1.00 92.25 205 ALA A N 1
ATOM 1687 C CA . ALA A 1 205 ? 10.390 -9.224 -0.256 1.00 92.25 205 ALA A CA 1
ATOM 1688 C C . ALA A 1 205 ? 10.898 -8.505 1.016 1.00 92.25 205 ALA A C 1
ATOM 1690 O O . ALA A 1 205 ? 10.060 -8.060 1.806 1.00 92.25 205 ALA A O 1
ATOM 1691 N N . PRO A 1 206 ? 12.219 -8.313 1.241 1.00 91.62 206 PRO A N 1
ATOM 1692 C CA . PRO A 1 206 ? 12.706 -7.568 2.405 1.00 91.62 206 PRO A CA 1
ATOM 1693 C C . PRO A 1 206 ? 12.286 -6.094 2.381 1.00 91.62 206 PRO A C 1
ATOM 1695 O O . PRO A 1 206 ? 11.932 -5.532 3.418 1.00 91.62 206 PRO A O 1
ATOM 1698 N N . MET A 1 207 ? 12.291 -5.475 1.198 1.00 89.00 207 MET A N 1
ATOM 1699 C CA . MET A 1 207 ? 11.879 -4.084 1.021 1.00 89.00 207 MET A CA 1
ATOM 1700 C C . MET A 1 207 ? 10.384 -3.921 1.295 1.00 89.00 207 MET A C 1
ATOM 1702 O O . MET A 1 207 ? 10.001 -3.044 2.069 1.00 89.00 207 MET A O 1
ATOM 1706 N N . TRP A 1 208 ? 9.552 -4.819 0.765 1.00 93.56 208 TRP A N 1
ATOM 1707 C CA . TRP A 1 208 ? 8.117 -4.833 1.039 1.00 93.56 208 TRP A CA 1
ATOM 1708 C C . TRP A 1 208 ? 7.789 -5.135 2.496 1.00 93.56 208 TRP A C 1
ATOM 1710 O O . TRP A 1 208 ? 6.835 -4.577 3.036 1.00 93.56 208 TRP A O 1
ATOM 1720 N N . TYR A 1 209 ? 8.596 -5.954 3.169 1.00 94.19 209 TYR A N 1
ATOM 1721 C CA . TYR A 1 209 ? 8.431 -6.212 4.595 1.00 94.19 209 TYR A CA 1
ATOM 1722 C C . TYR A 1 209 ? 8.638 -4.930 5.404 1.00 94.19 209 TYR A C 1
ATOM 1724 O O . TYR A 1 209 ? 7.783 -4.550 6.208 1.00 94.19 209 TYR A O 1
ATOM 1732 N N . ILE A 1 210 ? 9.755 -4.235 5.165 1.00 89.75 210 ILE A N 1
ATOM 1733 C CA . ILE A 1 210 ? 10.066 -2.966 5.832 1.00 89.75 210 ILE A CA 1
ATOM 1734 C C . ILE A 1 210 ? 9.000 -1.922 5.485 1.00 89.75 210 ILE A C 1
ATOM 1736 O O . ILE A 1 210 ? 8.454 -1.291 6.390 1.00 89.75 210 ILE A O 1
ATOM 1740 N N . GLY A 1 211 ? 8.650 -1.796 4.203 1.00 89.69 211 GLY A N 1
ATOM 1741 C CA . GLY A 1 211 ? 7.614 -0.891 3.712 1.00 89.69 211 GLY A CA 1
ATOM 1742 C C . GLY A 1 211 ? 6.261 -1.136 4.378 1.00 89.69 211 GLY A C 1
ATOM 1743 O O . GLY A 1 211 ? 5.663 -0.203 4.899 1.00 89.69 211 GLY A O 1
ATOM 1744 N N . GLY A 1 212 ? 5.811 -2.389 4.473 1.00 92.62 212 GLY A N 1
ATOM 1745 C CA . GLY A 1 212 ? 4.556 -2.747 5.139 1.00 92.62 212 GLY A CA 1
ATOM 1746 C C . GLY A 1 212 ? 4.536 -2.368 6.624 1.00 92.62 212 GLY A C 1
ATOM 1747 O O . GLY A 1 212 ? 3.548 -1.815 7.113 1.00 92.62 212 GLY A O 1
ATOM 1748 N N . ILE A 1 213 ? 5.639 -2.601 7.346 1.00 93.31 213 ILE A N 1
ATOM 1749 C CA . ILE A 1 213 ? 5.757 -2.195 8.755 1.00 93.31 213 ILE A CA 1
ATOM 1750 C C . ILE A 1 213 ? 5.788 -0.667 8.900 1.00 93.31 213 ILE A C 1
ATOM 1752 O O . ILE A 1 213 ? 5.120 -0.132 9.788 1.00 93.31 213 ILE A O 1
ATOM 1756 N N . LEU A 1 214 ? 6.516 0.050 8.040 1.00 89.06 214 LEU A N 1
ATOM 1757 C CA . LEU A 1 214 ? 6.545 1.516 8.043 1.00 89.06 214 LEU A CA 1
ATOM 1758 C C . LEU A 1 214 ? 5.169 2.105 7.722 1.00 89.06 214 LEU A C 1
ATOM 1760 O O . LEU A 1 214 ? 4.721 3.016 8.417 1.00 89.06 214 LEU A O 1
ATOM 1764 N N . THR A 1 215 ? 4.460 1.544 6.745 1.00 91.88 215 THR A N 1
ATOM 1765 C CA . THR A 1 215 ? 3.083 1.923 6.410 1.00 91.88 215 THR A CA 1
ATOM 1766 C C . THR A 1 215 ? 2.163 1.754 7.611 1.00 91.88 215 THR A C 1
ATOM 1768 O O . THR A 1 215 ? 1.397 2.661 7.930 1.00 91.88 215 THR A O 1
ATOM 1771 N N . GLU A 1 216 ? 2.266 0.647 8.344 1.00 92.25 216 GLU A N 1
ATOM 1772 C CA . GLU A 1 216 ? 1.493 0.454 9.571 1.00 92.25 216 GLU A CA 1
ATOM 1773 C C . GLU A 1 216 ? 1.823 1.505 10.644 1.00 92.25 216 GLU A C 1
ATOM 1775 O O . GLU A 1 216 ? 0.926 2.130 11.219 1.00 92.25 216 GLU A O 1
ATOM 1780 N N . LYS A 1 217 ? 3.114 1.681 10.944 1.00 90.06 217 LYS A N 1
ATOM 1781 C CA . LYS A 1 217 ? 3.576 2.492 12.078 1.00 90.06 217 LYS A CA 1
ATOM 1782 C C . LYS A 1 217 ? 3.485 3.988 11.836 1.00 90.06 217 LYS A C 1
ATOM 1784 O O . LYS A 1 217 ? 3.252 4.721 12.794 1.00 90.06 217 LYS A O 1
ATOM 1789 N N . LEU A 1 218 ? 3.665 4.420 10.595 1.00 88.31 218 LEU A N 1
ATOM 1790 C CA . LEU A 1 218 ? 3.694 5.824 10.214 1.00 88.31 218 LEU A CA 1
ATOM 1791 C C . LEU A 1 218 ? 2.394 6.184 9.506 1.00 88.31 218 LEU A C 1
ATOM 1793 O O . LEU A 1 218 ? 1.565 6.884 10.075 1.00 88.31 218 LEU A O 1
ATOM 1797 N N . VAL A 1 219 ? 2.170 5.659 8.303 1.00 89.44 219 VAL A N 1
ATOM 1798 C CA . VAL A 1 219 ? 1.089 6.134 7.428 1.00 89.44 219 VAL A CA 1
ATOM 1799 C C . VAL A 1 219 ? -0.284 5.854 8.035 1.00 89.44 219 VAL A C 1
ATOM 1801 O O . VAL A 1 219 ? -1.070 6.781 8.230 1.00 89.44 219 VAL A O 1
ATOM 1804 N N . ILE A 1 220 ? -0.574 4.604 8.403 1.00 89.06 220 ILE A N 1
ATOM 1805 C CA . ILE A 1 220 ? -1.862 4.214 8.991 1.00 89.06 220 ILE A CA 1
ATOM 1806 C C . ILE A 1 220 ? -2.035 4.863 10.366 1.00 89.06 220 ILE A C 1
ATOM 1808 O O . ILE A 1 220 ? -3.090 5.435 10.643 1.00 89.06 220 ILE A O 1
ATOM 1812 N N . SER A 1 221 ? -1.006 4.822 11.216 1.00 85.88 221 SER A N 1
ATOM 1813 C CA . SER A 1 221 ? -1.056 5.414 12.557 1.00 85.88 221 SER A CA 1
ATOM 1814 C C . SER A 1 221 ? -1.338 6.920 12.529 1.00 85.88 221 SER A C 1
ATOM 1816 O O . SER A 1 221 ? -2.271 7.376 13.196 1.00 85.88 221 SER A O 1
ATOM 1818 N N . PHE A 1 222 ? -0.586 7.692 11.736 1.00 85.69 222 PHE A N 1
ATOM 1819 C CA . PHE A 1 222 ? -0.740 9.146 11.652 1.00 85.69 222 PHE A CA 1
ATOM 1820 C C . PHE A 1 222 ? -2.006 9.549 10.911 1.00 85.69 222 PHE A C 1
ATOM 1822 O O . PHE A 1 222 ? -2.749 10.391 11.409 1.00 85.69 222 PHE A O 1
ATOM 1829 N N . SER A 1 223 ? -2.326 8.899 9.788 1.00 87.00 223 SER A N 1
ATOM 1830 C CA . SER A 1 223 ? -3.566 9.198 9.054 1.00 87.00 223 SER A CA 1
ATOM 1831 C C . SER A 1 223 ? -4.792 8.989 9.932 1.00 87.00 223 SER A C 1
ATOM 1833 O O . SER A 1 223 ? -5.789 9.693 9.815 1.00 87.00 223 SER A O 1
ATOM 1835 N N . ARG A 1 224 ? -4.720 8.046 10.874 1.00 81.50 224 ARG A N 1
ATOM 1836 C CA . ARG A 1 224 ? -5.802 7.816 11.821 1.00 81.50 224 ARG A CA 1
ATOM 1837 C C . ARG A 1 224 ? -5.877 8.823 12.958 1.00 81.50 224 ARG A C 1
ATOM 1839 O O . ARG A 1 224 ? -6.918 8.856 13.608 1.00 81.50 224 ARG A O 1
ATOM 1846 N N . GLN A 1 225 ? -4.839 9.600 13.221 1.00 82.00 225 GLN A N 1
ATOM 1847 C CA . GLN A 1 225 ? -4.885 10.687 14.201 1.00 82.00 225 GLN A CA 1
ATOM 1848 C C . GLN A 1 225 ? -5.507 11.960 13.614 1.00 82.00 225 GLN A C 1
ATOM 1850 O O . GLN A 1 225 ? -5.827 12.880 14.361 1.00 82.00 225 GLN A O 1
ATOM 1855 N N . LEU A 1 226 ? -5.720 12.000 12.296 1.00 84.31 226 LEU A N 1
ATOM 1856 C CA . LEU A 1 226 ? -6.351 13.120 11.616 1.00 84.31 226 LEU A CA 1
ATOM 1857 C C . LEU A 1 226 ? -7.873 13.102 11.802 1.00 84.31 226 LEU A C 1
ATOM 1859 O O . LEU A 1 226 ? -8.535 12.071 11.647 1.00 84.31 226 LEU A O 1
ATOM 1863 N N . TYR A 1 227 ? -8.410 14.282 12.098 1.00 82.31 227 TYR A N 1
ATOM 1864 C CA . TYR A 1 227 ? -9.836 14.580 12.149 1.00 82.31 227 TYR A CA 1
ATOM 1865 C C . TYR A 1 227 ? -10.106 15.809 11.287 1.00 82.31 227 TYR A C 1
ATOM 1867 O O . TYR A 1 227 ? -9.278 16.716 11.200 1.00 82.31 227 TYR A O 1
ATOM 1875 N N . TRP A 1 228 ? -11.272 15.828 10.662 1.00 78.00 228 TRP A N 1
ATOM 1876 C CA . TRP A 1 228 ? -11.779 16.940 9.880 1.00 78.00 228 TRP A CA 1
ATOM 1877 C C . TRP A 1 228 ? -12.823 17.709 10.692 1.00 78.00 228 TRP A C 1
ATOM 1879 O O . TRP A 1 228 ? -13.715 17.109 11.287 1.00 78.00 228 TRP A O 1
ATOM 1889 N N . GLY A 1 229 ? -12.730 19.034 10.716 1.00 76.12 229 GLY A N 1
ATOM 1890 C CA . GLY A 1 229 ? -13.706 19.892 11.380 1.00 76.12 229 GLY A CA 1
ATOM 1891 C C . GLY A 1 229 ? -13.311 21.367 11.310 1.00 76.12 229 GLY A C 1
ATOM 1892 O O . GLY A 1 229 ? -12.146 21.669 11.039 1.00 76.12 229 GLY A O 1
ATOM 1893 N N . PRO A 1 230 ? -14.259 22.295 11.527 1.00 68.81 230 PRO A N 1
ATOM 1894 C CA . PRO A 1 230 ? -13.969 23.725 11.539 1.00 68.81 230 PRO A CA 1
ATOM 1895 C C . PRO A 1 230 ? -12.967 24.066 12.651 1.00 68.81 230 PRO A C 1
ATOM 1897 O O . PRO A 1 230 ? -13.051 23.538 13.763 1.00 68.81 230 PRO A O 1
ATOM 1900 N N . TYR A 1 231 ? -12.019 24.963 12.360 1.00 59.34 231 TYR A N 1
ATOM 1901 C CA . TYR A 1 231 ? -11.099 25.478 13.372 1.00 59.34 231 TYR A CA 1
ATOM 1902 C C . TYR A 1 231 ? -11.880 26.354 14.353 1.00 59.34 231 TYR A C 1
ATOM 1904 O O . TYR A 1 231 ? -12.251 27.483 14.036 1.00 59.34 231 TYR A O 1
ATOM 1912 N N . LEU A 1 232 ? -12.142 25.835 15.549 1.00 62.22 232 LEU A N 1
ATOM 1913 C CA . LEU A 1 232 ? -12.668 26.643 16.640 1.00 62.22 232 LEU A CA 1
ATOM 1914 C C . LEU A 1 232 ? -11.482 27.298 17.348 1.00 62.22 232 LEU A C 1
ATOM 1916 O O . LEU A 1 232 ? -10.697 26.627 18.019 1.00 62.22 232 LEU A O 1
ATOM 1920 N N . GLY A 1 233 ? -11.342 28.616 17.178 1.00 58.78 233 GLY A N 1
ATOM 1921 C CA . GLY A 1 233 ? -10.454 29.422 18.015 1.00 58.78 233 GLY A CA 1
ATOM 1922 C C . GLY A 1 233 ? -10.840 29.307 19.496 1.00 58.78 233 GLY A C 1
ATOM 1923 O O . GLY A 1 233 ? -11.909 28.796 19.828 1.00 58.78 233 GLY A O 1
ATOM 1924 N N . LYS A 1 234 ? -9.984 29.796 20.405 1.00 57.62 234 LYS A N 1
ATOM 1925 C CA . LYS A 1 234 ? -10.204 29.707 21.866 1.00 57.62 234 LYS A CA 1
ATOM 1926 C C . LYS A 1 234 ? -11.589 30.208 22.320 1.00 57.62 234 LYS A C 1
ATOM 1928 O O . LYS A 1 234 ? -12.103 29.713 23.314 1.00 57.62 234 LYS A O 1
ATOM 1933 N N . GLU A 1 235 ? -12.205 31.120 21.573 1.00 57.06 235 GLU A N 1
ATOM 1934 C CA . GLU A 1 235 ? -13.533 31.687 21.845 1.00 57.06 235 GLU A CA 1
ATOM 1935 C C . GLU A 1 235 ? -14.699 30.727 21.542 1.00 57.06 235 GLU A C 1
ATOM 1937 O O . GLU A 1 235 ? -15.739 30.792 22.191 1.00 57.06 235 GLU A O 1
ATOM 1942 N N . GLY A 1 236 ? -14.528 29.778 20.614 1.00 53.06 236 GLY A N 1
ATOM 1943 C CA . GLY A 1 236 ? -15.581 28.833 20.221 1.00 53.06 236 GLY A CA 1
ATOM 1944 C C . GLY A 1 236 ? -15.820 27.693 21.215 1.00 53.06 236 GLY A C 1
ATOM 1945 O O . GLY A 1 236 ? -16.833 27.012 21.117 1.00 53.06 236 GLY A O 1
ATOM 1946 N N . LEU A 1 237 ? -14.908 27.473 22.169 1.00 54.59 237 LEU A N 1
ATOM 1947 C CA . LEU A 1 237 ? -15.067 26.458 23.222 1.00 54.59 237 LEU A CA 1
ATOM 1948 C C . LEU A 1 237 ? -15.833 26.982 24.444 1.00 54.59 237 LEU A C 1
ATOM 1950 O O . LEU A 1 237 ? -16.372 26.180 25.201 1.00 54.59 237 LEU A O 1
ATOM 1954 N N . VAL A 1 238 ? -15.894 28.304 24.630 1.00 55.94 238 VAL A N 1
ATOM 1955 C CA . VAL A 1 238 ? -16.540 28.940 25.792 1.00 55.94 238 VAL A CA 1
ATOM 1956 C C . VAL A 1 238 ? -18.061 29.025 25.613 1.00 55.94 238 VAL A C 1
ATOM 1958 O O . VAL A 1 238 ? -18.794 28.929 26.587 1.00 55.94 238 VAL A O 1
ATOM 1961 N N . ASN A 1 239 ? -18.550 29.106 24.373 1.00 52.44 239 ASN A N 1
ATOM 1962 C CA . ASN A 1 239 ? -19.969 29.348 24.074 1.00 52.44 239 ASN A CA 1
ATOM 1963 C C . ASN A 1 239 ? -20.811 28.070 23.873 1.00 52.44 239 ASN A C 1
ATOM 1965 O O . ASN A 1 239 ? -21.885 28.136 23.283 1.00 52.44 239 ASN A O 1
ATOM 1969 N N . THR A 1 240 ? -20.325 26.905 24.316 1.00 53.25 240 THR A N 1
ATOM 1970 C CA . THR A 1 240 ? -21.028 25.607 24.162 1.00 53.25 240 THR A CA 1
ATOM 1971 C C . THR A 1 240 ? -21.409 24.936 25.490 1.00 53.25 240 THR A C 1
ATOM 1973 O O . THR A 1 240 ? -21.702 23.741 25.500 1.00 53.25 240 THR A O 1
ATOM 1976 N N . GLN A 1 241 ? -21.404 25.683 26.599 1.00 40.72 241 GLN A N 1
ATOM 1977 C CA . GLN A 1 241 ? -22.013 25.276 27.876 1.00 40.72 241 GLN A CA 1
ATOM 1978 C C . GLN A 1 241 ? -23.382 25.931 28.038 1.00 40.72 241 GLN A C 1
ATOM 1980 O O . GLN A 1 241 ? -24.271 25.249 28.592 1.00 40.72 241 GLN A O 1
#

Secondary structure (DSSP, 8-state):
-----------------PPPPTTHHHHHHHHHHHHHHHHHHHHHHHHHHHHHHHHHTT-SS-HHHHHHHHHHHHHHHS-PPBTTBTT-EEPPHHHHHHHHHHHHHHHHHHHHHHHHHHHH--TT------THHHHHHHHHHHHHHHHHHHHTTTS-HHHHHHHHHHHHHHHHHHHHHHHHHTT------TTSTTEETTTEEGGGHHHHHHHHHHIIIIIIHHHTT-EE-----GGGGGGG-

InterPro domains:
  IPR010540 Putative ABC-transporter type IV CmpB/TMEM229 [PF06541] (97-222)

Radius of gyration: 22.56 Å; chains: 1; bounding box: 56×56×69 Å

Organism: Octopus bimaculoides (NCBI:txid37653)

pLDDT: mean 73.37, std 19.29, range [27.5, 94.94]